Protein 2GGZ (pdb70)

CATH classification: 1.10.238.10

Secondary structure (DSSP, 8-state):
---SHHHH-TTSEEEHHHHHHHTT--S--HHHHHHHHHHHHHH-TT-SSEEEHHHHHHHHHHHS-SSHHHHHHHHHHHH-TT-SSSB-HHHHHHHHHHHTTSS---S-THHHHHHHHHHHH-TT-SSSB-HHHHHHHHHTTTTTHHHHHHHS-TTHHHHHHHHH-/--TTHHHH-TTSEEEHHHHHHHHT-TT--HHHHHHHHHHHHHH-TT-SSEEEHHHHHHHHHHHH-SSSHHHHHHHHHHH--S-SSS--HHHHHHHHHHHHTTS---S-THHHHHHHHHTTT-SS--S---HHHHHHHTTT-HHHHHHHHHHS--SHHHHHHHTT-

Organism: Homo sapiens (NCBI:txid9606)

Sequence (330 aa):
WYRTFMMEYPSGLQTLHEFKTLLGLQGLNQKANKHIDQVYNTFDTNKDGFVDFLEFIAAVNLIMQEKMEQKLKWYFKLYDADGNGSIDKNELLDMFMAVQALNGQQTLSPEEFINLVFHKIDINNDGELTLEEFINGMAKDQDLLEIVYKSFDFSNVLRVICNGKWYRT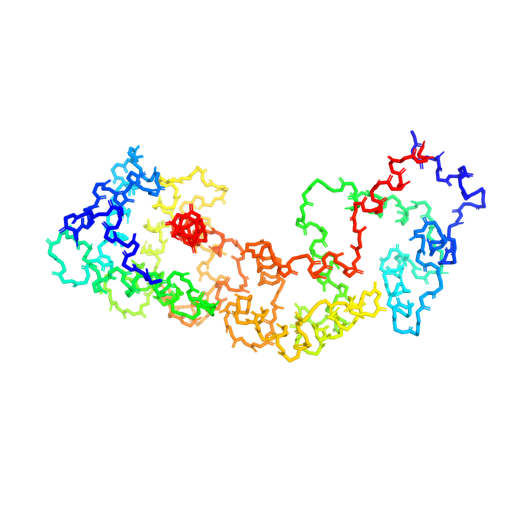FMMEYPSGLQTLHEFKTLLGLQGLNQKANKHIDQVYNTFDTNKDGFVDFLEFIAAVNLIMQEKMEQKLKWYFKLYDADGNGSIDKNELLDMFMAVQALNGQQTLSPEEFINLVFHKIDINNDGELTLEEFINGMAKDQDLLEIVYKSFDFSNVLRVICNGK

Radius of gyration: 23.62 Å; Cα contacts (8 Å, |Δi|>4): 362; chains: 2; bounding box: 53×63×57 Å

Structure (mmCIF, N/CA/C/O backbone):
data_2GGZ
#
_entry.id   2GGZ
#
_cell.length_a   88.190
_cell.length_b   88.190
_cell.length_c   71.020
_cell.angle_alpha   90.00
_cell.angle_beta   90.00
_cell.angle_gamma   90.00
#
_symmetry.space_group_name_H-M   'P 43'
#
loop_
_entity.id
_entity.type
_entity.pdbx_description
1 polymer 'Guanylyl cyclase-activating protein 3'
2 non-polymer 'CALCIUM ION'
#
loop_
_atom_site.group_PDB
_atom_site.id
_atom_site.type_symbol
_atom_site.label_atom_id
_atom_site.label_alt_id
_atom_site.label_comp_id
_atom_site.label_asym_id
_atom_site.label_entity_id
_atom_site.label_seq_id
_atom_site.pdbx_PDB_ins_code
_atom_site.Cartn_x
_atom_site.Cartn_y
_atom_site.Cartn_z
_atom_site.occupancy
_atom_site.B_iso_or_equiv
_atom_site.auth_seq_id
_atom_site.auth_comp_id
_atom_site.auth_asym_id
_atom_site.auth_atom_id
_atom_site.pdbx_PDB_model_num
ATOM 1 N N . TRP A 1 24 ? 79.965 7.585 -64.647 1.00 64.19 21 TRP A N 1
ATOM 2 C CA . TRP A 1 24 ? 81.313 7.242 -64.109 1.00 65.04 21 TRP A CA 1
ATOM 3 C C . TRP A 1 24 ? 81.053 6.564 -62.779 1.00 62.68 21 TRP A C 1
ATOM 4 O O . TRP A 1 24 ? 80.417 7.140 -61.906 1.00 63.07 21 TRP A O 1
ATOM 15 N N . TYR A 1 25 ? 81.542 5.346 -62.610 1.00 59.33 22 TYR A N 1
ATOM 16 C CA . TYR A 1 25 ? 81.262 4.642 -61.383 1.00 55.71 22 TYR A CA 1
ATOM 17 C C . TYR A 1 25 ? 81.971 5.125 -60.131 1.00 57.07 22 TYR A C 1
ATOM 18 O O . TYR A 1 25 ? 82.124 4.407 -59.157 1.00 58.31 22 TYR A O 1
ATOM 27 N N . ARG A 1 26 ? 82.369 6.386 -60.168 1.00 59.02 23 ARG A N 1
ATOM 28 C CA . ARG A 1 26 ? 82.995 7.076 -59.052 1.00 56.79 23 ARG A CA 1
ATOM 29 C C . ARG A 1 26 ? 81.867 7.986 -58.579 1.00 58.39 23 ARG A C 1
ATOM 30 O O . ARG A 1 26 ? 81.935 9.209 -58.598 1.00 57.97 23 ARG A O 1
ATOM 38 N N . THR A 1 27 ? 80.776 7.306 -58.269 1.00 59.62 24 THR A N 1
ATOM 39 C CA . THR A 1 27 ? 79.549 7.853 -57.738 1.00 59.08 24 THR A CA 1
ATOM 40 C C . THR A 1 27 ? 79.632 7.008 -56.476 1.00 59.92 24 THR A C 1
ATOM 41 O O . THR A 1 27 ? 78.765 7.044 -55.607 1.00 60.66 24 THR A O 1
ATOM 45 N N . PHE A 1 28 ? 80.691 6.196 -56.447 1.00 60.10 25 PHE A N 1
ATOM 46 C CA . PHE A 1 28 ? 81.027 5.311 -55.334 1.00 58.35 25 PHE A CA 1
ATOM 47 C C . PHE A 1 28 ? 81.673 6.243 -54.324 1.00 57.56 25 PHE A C 1
ATOM 48 O O . PHE A 1 28 ? 81.364 6.212 -53.139 1.00 56.87 25 PHE A O 1
ATOM 56 N N . MET A 1 29 ? 82.566 7.087 -54.824 1.00 57.28 26 MET A N 1
ATOM 57 C CA . MET A 1 29 ? 83.240 8.054 -53.994 1.00 56.61 26 MET A CA 1
ATOM 58 C C . MET A 1 29 ? 82.215 9.010 -53.383 1.00 57.85 26 MET A C 1
ATOM 59 O O . MET A 1 29 ? 82.417 9.536 -52.288 1.00 59.06 26 MET A O 1
ATOM 64 N N . MET A 1 30 ? 81.109 9.225 -54.088 1.00 58.63 27 MET A N 1
ATOM 65 C CA . MET A 1 30 ? 80.050 10.113 -53.615 1.00 59.34 27 MET A CA 1
ATOM 66 C C . MET A 1 30 ? 79.477 9.603 -52.305 1.00 56.47 27 MET A C 1
ATOM 67 O O . MET A 1 30 ? 79.365 10.338 -51.333 1.00 56.26 27 MET A O 1
ATOM 72 N N . GLU A 1 31 ? 79.092 8.333 -52.314 1.00 54.02 28 GLU A N 1
ATOM 73 C CA . GLU A 1 31 ? 78.533 7.655 -51.154 1.00 52.47 28 GLU A CA 1
ATOM 74 C C . GLU A 1 31 ? 79.574 7.321 -50.094 1.00 50.41 28 GLU A 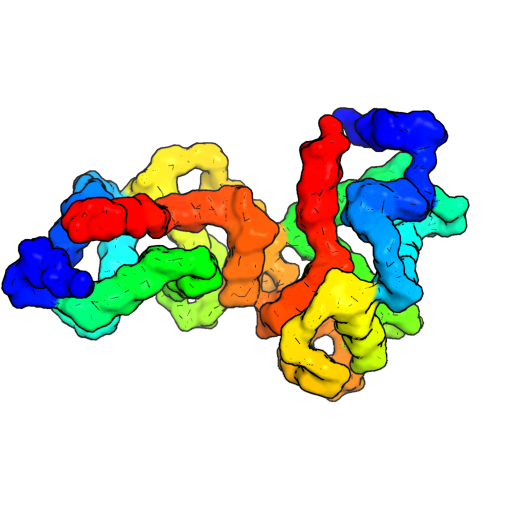C 1
ATOM 75 O O . GLU A 1 31 ? 79.286 7.349 -48.902 1.00 50.77 28 GLU A O 1
ATOM 81 N N . TYR A 1 32 ? 80.782 6.995 -50.539 1.00 46.79 29 TYR A N 1
ATOM 82 C CA . TYR A 1 32 ? 81.857 6.629 -49.643 1.00 43.56 29 TYR A CA 1
ATOM 83 C C . TYR A 1 32 ? 83.101 7.460 -49.862 1.00 43.44 29 TYR A C 1
ATOM 84 O O . TYR A 1 32 ? 84.090 6.963 -50.388 1.00 45.32 29 TYR A O 1
ATOM 93 N N . PRO A 1 33 ? 83.068 8.741 -49.460 1.00 41.99 30 PRO A N 1
ATOM 94 C CA . PRO A 1 33 ? 84.169 9.694 -49.589 1.00 39.62 30 PRO A CA 1
ATOM 95 C C . PRO A 1 33 ? 85.494 9.209 -49.049 1.00 39.65 30 PRO A C 1
ATOM 96 O O . PRO A 1 33 ? 86.529 9.671 -49.485 1.00 41.76 30 PRO A O 1
ATOM 100 N N . SER A 1 34 ? 85.476 8.286 -48.098 1.00 39.91 31 SER A N 1
ATOM 101 C CA . SER A 1 34 ? 86.724 7.768 -47.540 1.00 41.38 31 SER A CA 1
ATOM 102 C C . SER A 1 34 ? 87.382 6.811 -48.530 1.00 41.96 31 SER A C 1
ATOM 103 O O . SER A 1 34 ? 88.562 6.506 -48.437 1.00 42.38 31 SER A O 1
ATOM 106 N N . GLY A 1 35 ? 86.591 6.321 -49.470 1.00 43.91 32 GLY A N 1
ATOM 107 C CA . GLY A 1 35 ? 87.101 5.402 -50.465 1.00 44.48 32 GLY A CA 1
ATOM 108 C C . GLY A 1 35 ? 86.739 3.971 -50.130 1.00 45.49 32 GLY A C 1
ATOM 109 O O . GLY A 1 35 ? 87.072 3.056 -50.882 1.00 46.59 32 GLY A O 1
ATOM 110 N N . LEU A 1 36 ? 86.055 3.771 -49.005 1.00 45.47 33 LEU A N 1
ATOM 111 C CA . LEU A 1 36 ? 85.679 2.429 -48.587 1.00 44.89 33 LEU A CA 1
ATOM 112 C C . LEU A 1 36 ? 84.290 2.348 -48.018 1.00 44.53 33 LEU A C 1
ATOM 113 O O . LEU A 1 36 ? 83.852 3.252 -47.309 1.00 44.64 33 LEU A O 1
ATOM 118 N N . GLN A 1 37 ? 83.602 1.257 -48.340 1.00 44.24 34 GLN A N 1
ATOM 119 C CA . GLN A 1 37 ? 82.260 1.000 -47.832 1.00 44.27 34 GLN A CA 1
ATOM 120 C C . GLN A 1 37 ? 82.453 -0.100 -46.806 1.00 44.93 34 GLN A C 1
ATOM 121 O O . GLN A 1 37 ? 83.260 -1.019 -47.008 1.00 46.15 34 GLN A O 1
ATOM 127 N N . THR A 1 38 ? 81.728 -0.008 -45.701 1.00 44.34 35 THR A N 1
ATOM 128 C CA . THR A 1 38 ? 81.861 -1.002 -44.653 1.00 45.27 35 THR A CA 1
ATOM 129 C C . THR A 1 38 ? 80.618 -1.872 -44.544 1.00 45.91 35 THR A C 1
ATOM 130 O O . THR A 1 38 ? 79.533 -1.477 -44.976 1.00 45.78 35 THR A O 1
ATOM 134 N N . LEU A 1 39 ? 80.788 -3.058 -43.960 1.00 46.22 36 LEU A N 1
ATOM 135 C CA . LEU A 1 39 ? 79.684 -3.992 -43.771 1.00 46.25 36 LEU A CA 1
ATOM 136 C C . LEU A 1 39 ? 78.451 -3.325 -43.182 1.00 47.74 36 LEU A C 1
ATOM 137 O O . LEU A 1 39 ? 77.326 -3.690 -43.513 1.00 47.26 36 LEU A O 1
ATOM 142 N N . HIS A 1 40 ? 78.657 -2.353 -42.303 1.00 49.93 37 HIS A N 1
ATOM 143 C CA . HIS A 1 40 ? 77.526 -1.671 -41.697 1.00 51.93 37 HIS A CA 1
ATOM 144 C C . HIS A 1 40 ? 76.782 -0.833 -42.718 1.00 51.40 37 HIS A C 1
ATOM 145 O O . HIS A 1 40 ? 75.557 -0.891 -42.785 1.00 51.32 37 HIS A O 1
ATOM 152 N N . GLU A 1 41 ? 77.521 -0.053 -43.507 1.00 49.96 38 GLU A N 1
ATOM 153 C CA . GLU A 1 41 ? 76.910 0.794 -44.528 1.00 49.08 38 GLU A CA 1
ATOM 154 C C . GLU A 1 41 ? 76.210 -0.117 -45.528 1.00 48.05 38 GLU A C 1
ATOM 155 O O . GLU A 1 41 ? 75.116 0.168 -46.003 1.00 47.40 38 GLU A O 1
ATOM 161 N N . PHE A 1 42 ? 76.850 -1.234 -45.821 1.00 47.12 39 PHE A N 1
ATOM 162 C CA . PHE A 1 42 ? 76.296 -2.218 -46.725 1.00 47.05 39 PHE A CA 1
ATOM 163 C C . PHE A 1 42 ? 74.872 -2.528 -46.273 1.00 46.79 39 PHE A C 1
ATOM 164 O O . PHE A 1 42 ? 73.919 -2.272 -46.995 1.00 48.49 39 PHE A O 1
ATOM 172 N N . LYS A 1 43 ? 74.731 -3.054 -45.062 1.00 46.30 40 LYS A N 1
ATOM 173 C CA . LYS A 1 43 ? 73.424 -3.405 -44.515 1.00 45.31 40 LYS A CA 1
ATOM 174 C C . LYS A 1 43 ? 72.430 -2.269 -44.569 1.00 46.51 40 LYS A C 1
ATOM 175 O O . LYS A 1 43 ? 71.276 -2.450 -44.941 1.00 45.58 40 LYS A O 1
ATOM 181 N N . THR A 1 44 ? 72.878 -1.090 -44.173 1.00 48.21 41 THR A N 1
ATOM 182 C CA . THR A 1 44 ? 71.996 0.054 -44.175 1.00 49.38 41 THR A CA 1
ATOM 183 C C . THR A 1 44 ? 71.520 0.305 -45.585 1.00 51.10 41 THR A C 1
ATOM 184 O O . THR A 1 44 ? 70.313 0.315 -45.842 1.00 52.58 41 THR A O 1
ATOM 188 N N . LEU A 1 45 ? 72.477 0.492 -46.492 1.00 51.42 42 LEU A N 1
ATOM 189 C CA . LEU A 1 45 ? 72.186 0.751 -47.894 1.00 51.26 42 LEU A CA 1
ATOM 190 C C . LEU A 1 45 ? 71.186 -0.234 -48.457 1.00 52.06 42 LEU A C 1
ATOM 191 O O . LEU A 1 45 ? 70.338 0.124 -49.268 1.00 52.76 42 LEU A O 1
ATOM 196 N N . LEU A 1 46 ? 71.285 -1.481 -48.034 1.00 52.31 43 LEU A N 1
ATOM 197 C CA . LEU A 1 46 ? 70.381 -2.476 -48.558 1.00 54.54 43 LEU A CA 1
ATOM 198 C C . LEU A 1 46 ? 69.236 -2.794 -47.620 1.00 56.40 43 LEU A C 1
ATOM 199 O O . LEU A 1 46 ? 68.677 -3.882 -47.677 1.00 58.03 43 LEU A O 1
ATOM 204 N N . GLY A 1 47 ? 68.875 -1.851 -46.758 1.00 57.55 44 GLY A N 1
ATOM 205 C CA . GLY A 1 47 ? 67.790 -2.110 -45.828 1.00 59.34 44 GLY A CA 1
ATOM 206 C C . GLY A 1 47 ? 68.033 -3.296 -44.903 1.00 61.36 44 GLY A C 1
ATOM 207 O O . GLY A 1 47 ? 67.319 -3.440 -43.911 1.00 62.30 44 GLY A O 1
ATOM 208 N N . LEU A 1 48 ? 69.028 -4.131 -45.224 1.00 62.55 45 LEU A N 1
ATOM 209 C CA . LEU A 1 48 ? 69.400 -5.316 -44.436 1.00 64.32 45 LEU A CA 1
ATOM 210 C C . LEU A 1 48 ? 69.868 -4.981 -43.022 1.00 65.88 45 LEU A C 1
ATOM 211 O O . LEU A 1 48 ? 70.750 -5.651 -42.474 1.00 65.55 45 LEU A O 1
ATOM 216 N N . GLN A 1 49 ? 69.288 -3.949 -42.431 1.00 67.13 46 GLN A N 1
ATOM 217 C CA . GLN A 1 49 ? 69.662 -3.559 -41.089 1.00 67.94 46 GLN A CA 1
ATOM 218 C C . GLN A 1 49 ? 68.602 -4.053 -40.106 1.00 68.77 46 GLN A C 1
ATOM 219 O O . GLN A 1 49 ? 67.405 -3.908 -40.351 1.00 69.34 46 GLN A O 1
ATOM 225 N N . GLY A 1 50 ? 69.040 -4.649 -39.003 1.00 69.51 47 GLY A N 1
ATOM 226 C CA . GLY A 1 50 ? 68.098 -5.124 -38.001 1.00 70.34 47 GLY A CA 1
ATOM 227 C C . GLY A 1 50 ? 67.691 -6.588 -38.046 1.00 71.10 47 GLY A C 1
ATOM 228 O O . GLY A 1 50 ? 66.812 -7.002 -37.295 1.00 70.56 47 GLY A O 1
ATOM 229 N N . LEU A 1 51 ? 68.321 -7.383 -38.906 1.00 72.18 48 LEU A N 1
ATOM 230 C CA . LEU A 1 51 ? 67.965 -8.794 -39.001 1.00 72.58 48 LEU A CA 1
ATOM 231 C C . LEU A 1 51 ? 68.268 -9.519 -37.701 1.00 72.28 48 LEU A C 1
ATOM 232 O O . LEU A 1 51 ? 68.953 -8.984 -36.834 1.00 71.34 48 LEU A O 1
ATOM 237 N N . ASN A 1 52 ? 67.741 -10.733 -37.565 1.00 72.91 49 ASN A N 1
ATOM 238 C CA . ASN A 1 52 ? 67.952 -11.528 -36.359 1.00 73.04 49 ASN A CA 1
ATOM 239 C C . ASN A 1 52 ? 69.349 -12.123 -36.362 1.00 72.95 49 ASN A C 1
ATOM 240 O O . ASN A 1 52 ? 70.190 -11.730 -37.161 1.00 73.95 49 ASN A O 1
ATOM 245 N N . GLN A 1 53 ? 69.600 -13.083 -35.483 1.00 72.93 50 GLN A N 1
ATOM 246 C CA . GLN A 1 53 ? 70.926 -13.679 -35.424 1.00 73.16 50 GLN A CA 1
ATOM 247 C C . GLN A 1 53 ? 71.320 -14.293 -36.765 1.00 73.61 50 GLN A C 1
ATOM 248 O O . GLN A 1 53 ? 72.316 -13.888 -37.352 1.00 74.70 50 GLN A O 1
ATOM 250 N N . LYS A 1 54 ? 70.528 -15.247 -37.255 1.00 73.93 51 LYS A N 1
ATOM 251 C CA . LYS A 1 54 ? 70.808 -15.939 -38.520 1.00 73.33 51 LYS A CA 1
ATOM 252 C C . LYS A 1 54 ? 70.686 -15.059 -39.767 1.00 71.68 51 LYS A C 1
ATOM 253 O O . LYS A 1 54 ? 71.609 -15.002 -40.579 1.00 70.38 51 LYS A O 1
ATOM 259 N N . ALA A 1 55 ? 69.551 -14.385 -39.926 1.00 70.64 52 ALA A N 1
ATOM 260 C CA . ALA A 1 55 ? 69.349 -13.517 -41.083 1.00 70.25 52 ALA A CA 1
ATOM 261 C C . ALA A 1 55 ? 70.513 -12.540 -41.202 1.00 69.85 52 ALA A C 1
ATOM 262 O O . ALA A 1 55 ? 70.925 -12.185 -42.305 1.00 70.00 52 ALA A O 1
ATOM 264 N N . ASN A 1 56 ? 71.038 -12.107 -40.059 1.00 68.74 53 ASN A N 1
ATOM 265 C CA . ASN A 1 56 ? 72.155 -11.181 -40.043 1.00 67.29 53 ASN A CA 1
ATOM 266 C C . ASN A 1 56 ? 73.449 -11.917 -40.364 1.00 67.45 53 ASN A C 1
ATOM 267 O O . ASN A 1 56 ? 74.062 -11.661 -41.391 1.00 68.99 53 ASN A O 1
ATOM 272 N N . LYS A 1 57 ? 73.868 -12.826 -39.494 1.00 67.01 54 LYS A N 1
ATOM 273 C CA . LYS A 1 57 ? 75.083 -13.600 -39.736 1.00 67.39 54 LYS A CA 1
ATOM 274 C C . LYS A 1 57 ? 75.210 -13.932 -41.219 1.00 66.44 54 LYS A C 1
ATOM 275 O O . LYS A 1 57 ? 76.303 -13.904 -41.781 1.00 66.69 54 LYS A O 1
ATOM 281 N N . HIS A 1 58 ? 74.087 -14.247 -41.851 1.00 65.99 55 HIS A N 1
ATOM 282 C CA . HIS A 1 58 ? 74.070 -14.577 -43.278 1.00 65.28 55 HIS A CA 1
ATOM 283 C C . HIS A 1 58 ? 74.423 -13.355 -44.136 1.00 65.33 55 HIS A C 1
ATOM 284 O O . HIS A 1 58 ? 75.303 -13.424 -44.989 1.00 66.50 55 HIS A O 1
ATOM 291 N N . ILE A 1 59 ? 73.734 -12.240 -43.918 1.00 63.90 56 ILE A N 1
ATOM 292 C CA . ILE A 1 59 ? 74.021 -11.030 -44.668 1.00 62.22 56 ILE A CA 1
ATOM 293 C C . ILE A 1 59 ? 75.519 -10.768 -44.625 1.00 61.63 56 ILE A C 1
ATOM 294 O O . ILE A 1 59 ? 76.104 -10.303 -45.596 1.00 62.15 56 ILE A O 1
ATOM 299 N N . ASP A 1 60 ? 76.139 -11.094 -43.498 1.00 61.29 57 ASP A N 1
ATOM 300 C CA . ASP A 1 60 ? 77.575 -10.900 -43.312 1.00 61.38 57 ASP A CA 1
ATOM 301 C C . ASP A 1 60 ? 78.370 -11.836 -44.202 1.00 60.71 57 ASP A C 1
ATOM 302 O O . ASP A 1 60 ? 79.442 -11.481 -44.680 1.00 61.06 57 ASP A O 1
ATOM 307 N N . GLN A 1 61 ? 77.845 -13.038 -44.409 1.00 61.07 58 GLN A N 1
ATOM 308 C CA . GLN A 1 61 ? 78.488 -14.039 -45.268 1.00 61.59 58 GLN A CA 1
ATOM 309 C C . GLN A 1 61 ? 78.482 -13.509 -46.699 1.00 58.88 58 GLN A C 1
ATOM 310 O O . GLN A 1 61 ? 79.448 -13.660 -47.448 1.00 58.96 58 GLN A O 1
ATOM 316 N N . VAL A 1 62 ? 77.365 -12.893 -47.063 1.00 55.01 59 VAL A N 1
ATOM 317 C CA . VAL A 1 62 ? 77.197 -12.318 -48.375 1.00 52.38 59 VAL A CA 1
ATOM 318 C C . VAL A 1 62 ? 78.225 -11.225 -48.559 1.00 50.79 59 VAL A C 1
ATOM 319 O O . VAL A 1 62 ? 79.015 -11.252 -49.492 1.00 49.28 59 VAL A O 1
ATOM 323 N N . TYR A 1 63 ? 78.205 -10.260 -47.652 1.00 50.84 60 TYR A N 1
ATOM 324 C CA . TYR A 1 63 ? 79.129 -9.143 -47.715 1.00 50.35 60 TYR A CA 1
ATOM 325 C C . TYR A 1 63 ? 80.543 -9.628 -47.842 1.00 51.17 60 TYR A C 1
ATOM 326 O O . TYR A 1 63 ? 81.362 -9.002 -48.495 1.00 53.46 60 TYR A O 1
ATOM 335 N N . ASN A 1 64 ? 80.854 -10.743 -47.214 1.00 51.34 61 ASN A N 1
ATOM 336 C CA . ASN A 1 64 ? 82.210 -11.207 -47.310 1.00 52.43 61 ASN A CA 1
ATOM 337 C C . ASN A 1 64 ? 82.638 -11.610 -48.700 1.00 51.50 61 ASN A C 1
ATOM 338 O O . ASN A 1 64 ? 83.713 -11.237 -49.146 1.00 52.21 61 ASN A O 1
ATOM 343 N N . THR A 1 65 ? 81.802 -12.368 -49.393 1.00 49.93 62 THR A N 1
ATOM 344 C CA . THR A 1 65 ? 82.144 -12.796 -50.734 1.00 48.96 62 THR A CA 1
ATOM 345 C C . THR A 1 65 ? 82.546 -11.606 -51.618 1.00 49.82 62 THR A C 1
ATOM 346 O O . THR A 1 65 ? 83.334 -11.763 -52.553 1.00 52.63 62 THR A O 1
ATOM 350 N N . PHE A 1 66 ? 82.033 -10.415 -51.313 1.00 48.47 63 PHE A N 1
ATOM 351 C CA . PHE A 1 66 ? 82.348 -9.224 -52.103 1.00 46.70 63 PHE A CA 1
ATOM 352 C C . PHE A 1 66 ? 83.636 -8.531 -51.691 1.00 46.30 63 PHE A C 1
ATOM 353 O O . PHE A 1 66 ? 84.334 -7.961 -52.525 1.00 48.61 63 PHE A O 1
ATOM 361 N N . ASP A 1 67 ? 83.936 -8.543 -50.401 1.00 44.41 64 ASP A N 1
ATOM 362 C CA . ASP A 1 67 ? 85.162 -7.942 -49.920 1.00 41.63 64 ASP A CA 1
ATOM 363 C C . ASP A 1 67 ? 86.204 -9.012 -50.113 1.00 41.09 64 ASP A C 1
ATOM 364 O O . ASP A 1 67 ? 86.645 -9.635 -49.167 1.00 40.04 64 ASP A O 1
ATOM 369 N N . THR A 1 68 ? 86.584 -9.221 -51.362 1.00 42.26 65 THR A N 1
ATOM 370 C CA . THR A 1 68 ? 87.544 -10.249 -51.723 1.00 43.88 65 THR A CA 1
ATOM 371 C C . THR A 1 68 ? 88.871 -10.230 -51.000 1.00 44.45 65 THR A C 1
ATOM 372 O O . THR A 1 68 ? 89.350 -11.275 -50.606 1.00 46.75 65 THR A O 1
ATOM 376 N N . ASN A 1 69 ? 89.478 -9.064 -50.819 1.00 45.69 66 ASN A N 1
ATOM 377 C CA . ASN A 1 69 ? 90.774 -9.011 -50.143 1.00 45.71 66 ASN A CA 1
ATOM 378 C C . ASN A 1 69 ? 90.583 -9.097 -48.651 1.00 46.65 66 ASN A C 1
ATOM 379 O O . ASN A 1 69 ? 91.419 -8.642 -47.885 1.00 48.18 66 ASN A O 1
ATOM 384 N N . LYS A 1 70 ? 89.467 -9.698 -48.257 1.00 48.07 67 LYS A N 1
ATOM 385 C CA . LYS A 1 70 ? 89.086 -9.883 -46.858 1.00 48.53 67 LYS A CA 1
ATOM 386 C C . LYS A 1 70 ? 89.709 -8.907 -45.862 1.00 49.14 67 LYS A C 1
ATOM 387 O O . LYS A 1 70 ? 90.346 -9.339 -44.915 1.00 50.22 67 LYS A O 1
ATOM 393 N N . ASP A 1 71 ? 89.523 -7.600 -46.078 1.00 49.38 68 ASP A N 1
ATOM 394 C CA . ASP A 1 71 ? 90.056 -6.582 -45.177 1.00 47.38 68 ASP A CA 1
ATOM 395 C C . ASP A 1 71 ? 88.943 -5.942 -44.389 1.00 47.13 68 ASP A C 1
ATOM 396 O O . ASP A 1 71 ? 89.198 -5.094 -43.555 1.00 49.45 68 ASP A O 1
ATOM 401 N N . GLY A 1 72 ? 87.700 -6.327 -44.667 1.00 47.05 69 GLY A N 1
ATOM 402 C CA . GLY A 1 72 ? 86.574 -5.762 -43.939 1.00 45.72 69 GLY A CA 1
ATOM 403 C C . GLY A 1 72 ? 85.823 -4.647 -44.638 1.00 44.72 69 GLY A C 1
ATOM 404 O O . GLY A 1 72 ? 84.712 -4.284 -44.251 1.00 45.92 69 GLY A O 1
ATOM 405 N N . PHE A 1 73 ? 86.436 -4.085 -45.667 1.00 42.94 70 PHE A N 1
ATOM 406 C CA . PHE A 1 73 ? 85.800 -3.026 -46.414 1.00 40.16 70 PHE A CA 1
ATOM 407 C C . PHE A 1 73 ? 85.595 -3.485 -47.822 1.00 38.25 70 PHE A C 1
ATOM 408 O O . PHE A 1 73 ? 86.142 -4.494 -48.256 1.00 34.37 70 PHE A O 1
ATOM 416 N N . VAL A 1 74 ? 84.787 -2.728 -48.535 1.00 38.14 71 VAL A N 1
ATOM 417 C CA . VAL A 1 74 ? 84.593 -3.004 -49.930 1.00 40.12 71 VAL A CA 1
ATOM 418 C C . VAL A 1 74 ? 85.187 -1.747 -50.584 1.00 42.07 71 VAL A C 1
ATOM 419 O O . VAL A 1 74 ? 84.627 -0.662 -50.481 1.00 44.00 71 VAL A O 1
ATOM 423 N N . ASP A 1 75 ? 86.369 -1.885 -51.179 1.00 43.93 72 ASP A N 1
ATOM 424 C CA . ASP A 1 75 ? 87.028 -0.764 -51.852 1.00 46.26 72 ASP A CA 1
ATOM 425 C C . ASP A 1 75 ? 86.614 -0.781 -53.310 1.00 48.48 72 ASP A C 1
ATOM 426 O O . ASP A 1 75 ? 86.191 -1.825 -53.832 1.00 51.31 72 ASP A O 1
ATOM 431 N N . PHE A 1 76 ? 86.748 0.364 -53.971 1.00 48.20 73 PHE A N 1
ATOM 432 C CA . PHE A 1 76 ? 86.327 0.496 -55.355 1.00 47.38 73 PHE A CA 1
ATOM 433 C C . PHE A 1 76 ? 86.509 -0.738 -56.248 1.00 47.71 73 PHE A C 1
ATOM 434 O O . PHE A 1 76 ? 85.585 -1.117 -56.975 1.00 47.62 73 PHE A O 1
ATOM 442 N N . LEU A 1 77 ? 87.682 -1.365 -56.193 1.00 46.69 74 LEU A N 1
ATOM 443 C CA . LEU A 1 77 ? 87.945 -2.564 -56.988 1.00 45.26 74 LEU A CA 1
ATOM 444 C C . LEU A 1 77 ? 86.985 -3.703 -56.661 1.00 44.95 74 LEU A C 1
ATOM 445 O O . LEU A 1 77 ? 86.501 -4.395 -57.550 1.00 46.25 74 LEU A O 1
ATOM 450 N N . GLU A 1 78 ? 86.721 -3.921 -55.383 1.00 43.27 75 GLU A N 1
ATOM 451 C CA . GLU A 1 78 ? 85.823 -4.999 -55.010 1.00 43.68 75 GLU A CA 1
ATOM 452 C C . GLU A 1 78 ? 84.420 -4.558 -55.351 1.00 43.75 75 GLU A C 1
ATOM 453 O O . GLU A 1 78 ? 83.541 -5.370 -55.677 1.00 43.14 75 GLU A O 1
ATOM 459 N N . PHE A 1 79 ? 84.231 -3.249 -55.264 1.00 43.02 76 PHE A N 1
ATOM 460 C CA . PHE A 1 79 ? 82.951 -2.644 -55.542 1.00 42.47 76 PHE A CA 1
ATOM 461 C C . PHE A 1 79 ? 82.531 -2.858 -56.976 1.00 42.94 76 PHE A C 1
ATOM 462 O O . PHE A 1 79 ? 81.407 -3.270 -57.234 1.00 42.99 76 PHE A O 1
ATOM 470 N N . ILE A 1 80 ? 83.435 -2.570 -57.908 1.00 42.42 77 ILE A N 1
ATOM 471 C CA . ILE A 1 80 ? 83.131 -2.728 -59.322 1.00 40.78 77 ILE A CA 1
ATOM 472 C C . ILE A 1 80 ? 82.839 -4.177 -59.624 1.00 41.16 77 ILE A C 1
ATOM 473 O O . ILE A 1 80 ? 81.896 -4.470 -60.346 1.00 41.98 77 ILE A O 1
ATOM 478 N N . ALA A 1 81 ? 83.639 -5.082 -59.068 1.00 40.86 78 ALA A N 1
ATOM 479 C CA . ALA A 1 81 ? 83.427 -6.503 -59.310 1.00 41.83 78 ALA A CA 1
ATOM 480 C C . ALA A 1 81 ? 82.022 -6.883 -58.881 1.00 42.48 78 ALA A C 1
ATOM 481 O O . ALA A 1 81 ? 81.382 -7.739 -59.479 1.00 43.73 78 ALA A O 1
ATOM 483 N N . ALA A 1 82 ? 81.540 -6.230 -57.840 1.00 42.45 79 ALA A N 1
ATOM 484 C CA . ALA A 1 82 ? 80.211 -6.498 -57.341 1.00 41.91 79 ALA A CA 1
ATOM 485 C C . ALA A 1 82 ? 79.148 -5.970 -58.295 1.00 43.40 79 ALA A C 1
ATOM 486 O O . ALA A 1 82 ? 78.236 -6.695 -58.661 1.00 46.95 79 ALA A O 1
ATOM 488 N N . VAL A 1 83 ? 79.254 -4.717 -58.718 1.00 43.08 80 VAL A N 1
ATOM 489 C CA . VAL A 1 83 ? 78.235 -4.175 -59.608 1.00 43.03 80 VAL A CA 1
ATOM 490 C C . VAL A 1 83 ? 78.263 -4.853 -60.962 1.00 42.89 80 VAL A C 1
ATOM 491 O O . VAL A 1 83 ? 77.254 -4.895 -61.647 1.00 42.58 80 VAL A O 1
ATOM 495 N N . ASN A 1 84 ? 79.420 -5.372 -61.358 1.00 43.71 81 ASN A N 1
ATOM 496 C CA . ASN A 1 84 ? 79.526 -6.069 -62.640 1.00 44.95 81 ASN A CA 1
ATOM 497 C C . ASN A 1 84 ? 78.610 -7.273 -62.552 1.00 46.23 81 ASN A C 1
ATOM 498 O O . ASN A 1 84 ? 77.833 -7.556 -63.456 1.00 47.10 81 ASN A O 1
ATOM 503 N N . LEU A 1 85 ? 78.724 -7.977 -61.434 1.00 47.47 82 LEU A N 1
ATOM 504 C CA . LEU A 1 85 ? 77.953 -9.170 -61.166 1.00 47.92 82 LEU A CA 1
ATOM 505 C C . LEU A 1 85 ? 76.488 -8.836 -60.974 1.00 49.92 82 LEU A C 1
ATOM 506 O O . LEU A 1 85 ? 75.613 -9.564 -61.432 1.00 52.82 82 LEU A O 1
ATOM 511 N N . ILE A 1 86 ? 76.208 -7.729 -60.305 1.00 50.55 83 ILE A N 1
ATOM 512 C CA . ILE A 1 86 ? 74.827 -7.344 -60.087 1.00 51.53 83 ILE A CA 1
ATOM 513 C C . ILE A 1 86 ? 74.145 -7.026 -61.408 1.00 52.74 83 ILE A C 1
ATOM 514 O O . ILE A 1 86 ? 73.193 -7.685 -61.773 1.00 53.98 83 ILE A O 1
ATOM 519 N N . MET A 1 87 ? 74.655 -6.036 -62.132 1.00 56.15 84 MET A N 1
ATOM 520 C CA . MET A 1 87 ? 74.105 -5.621 -63.429 1.00 58.33 84 MET A CA 1
ATOM 521 C C . MET A 1 87 ? 74.084 -6.747 -64.456 1.00 60.68 84 MET A C 1
ATOM 522 O O . MET A 1 87 ? 73.557 -6.588 -65.557 1.00 61.71 84 MET A O 1
ATOM 527 N N . GLN A 1 88 ? 74.674 -7.878 -64.101 1.00 63.74 85 GLN A N 1
ATOM 528 C CA . GLN A 1 88 ? 74.716 -9.023 -64.995 1.00 66.59 85 GLN A CA 1
ATOM 529 C C . GLN A 1 88 ? 73.337 -9.189 -65.606 1.00 68.53 85 GLN A C 1
ATOM 530 O O . GLN A 1 88 ? 72.326 -9.131 -64.903 1.00 68.35 85 GLN A O 1
ATOM 536 N N . GLU A 1 89 ? 73.294 -9.358 -66.920 1.00 71.24 86 GLU A N 1
ATOM 537 C CA . GLU A 1 89 ? 72.025 -9.547 -67.594 1.00 73.89 86 GLU A CA 1
ATOM 538 C C . GLU A 1 89 ? 71.776 -11.038 -67.527 1.00 75.23 86 GLU A C 1
ATOM 539 O O . GLU A 1 89 ? 70.662 -11.486 -67.302 1.00 75.42 86 GLU A O 1
ATOM 545 N N . LYS A 1 90 ? 72.850 -11.797 -67.696 1.00 77.87 87 LYS A N 1
ATOM 546 C CA . LYS A 1 90 ? 72.819 -13.255 -67.654 1.00 80.19 87 LYS A CA 1
ATOM 547 C C . LYS A 1 90 ? 72.763 -13.756 -66.216 1.00 81.61 87 LYS A C 1
ATOM 548 O O . LYS A 1 90 ? 73.426 -13.202 -65.333 1.00 82.88 87 LYS A O 1
ATOM 554 N N . MET A 1 91 ? 71.996 -14.813 -65.974 1.00 82.55 88 MET A N 1
ATOM 555 C CA . MET A 1 91 ? 71.905 -15.341 -64.621 1.00 83.43 88 MET A CA 1
ATOM 556 C C . MET A 1 91 ? 72.995 -16.336 -64.293 1.00 82.24 88 MET A C 1
ATOM 557 O O . MET A 1 91 ? 73.240 -16.621 -63.129 1.00 82.44 88 MET A O 1
ATOM 562 N N . GLU A 1 92 ? 73.662 -16.856 -65.312 1.00 81.66 89 GLU A N 1
ATOM 563 C CA . GLU A 1 92 ? 74.721 -17.821 -65.073 1.00 81.91 89 GLU A CA 1
ATOM 564 C C . GLU A 1 92 ? 75.699 -17.349 -63.998 1.00 79.33 89 GLU A C 1
ATOM 565 O O . GLU A 1 92 ? 75.983 -18.074 -63.050 1.00 78.07 89 GLU A O 1
ATOM 571 N N . GLN A 1 93 ? 76.217 -16.138 -64.140 1.00 77.22 90 GLN A N 1
ATOM 572 C CA . GLN A 1 93 ? 77.175 -15.647 -63.164 1.00 76.26 90 GLN A CA 1
ATOM 573 C C . GLN A 1 93 ? 76.596 -15.550 -61.770 1.00 74.09 90 GLN A C 1
ATOM 574 O O . GLN A 1 93 ? 77.209 -15.994 -60.801 1.00 73.07 90 GLN A O 1
ATOM 580 N N . LYS A 1 94 ? 75.411 -14.975 -61.660 1.00 72.17 91 LYS A N 1
ATOM 581 C CA . LYS A 1 94 ? 74.792 -14.848 -60.357 1.00 69.91 91 LYS A CA 1
ATOM 582 C C . LYS A 1 94 ? 74.595 -16.228 -59.711 1.00 67.97 91 LYS A C 1
ATOM 583 O O . LYS A 1 94 ? 74.725 -16.374 -58.499 1.00 67.51 91 LYS A O 1
ATOM 589 N N . LEU A 1 95 ? 74.309 -17.246 -60.518 1.00 65.67 92 LEU A N 1
ATOM 590 C CA . LEU A 1 95 ? 74.111 -18.591 -59.990 1.00 63.76 92 LEU A CA 1
ATOM 591 C C . LEU A 1 95 ? 75.408 -19.196 -59.457 1.00 64.02 92 LEU A C 1
ATOM 592 O O . LEU A 1 95 ? 75.406 -19.875 -58.427 1.00 64.60 92 LEU A O 1
ATOM 597 N N . LYS A 1 96 ? 76.513 -18.957 -60.158 1.00 63.27 93 LYS A N 1
ATOM 598 C CA . LYS A 1 96 ? 77.807 -19.482 -59.727 1.00 61.87 93 LYS A CA 1
ATOM 599 C C . LYS A 1 96 ? 78.077 -18.824 -58.385 1.00 60.23 93 LYS A C 1
ATOM 600 O O . LYS A 1 96 ? 78.684 -19.408 -57.492 1.00 60.14 93 LYS A O 1
ATOM 606 N N . TRP A 1 97 ? 77.611 -17.591 -58.255 1.00 58.78 94 TRP A N 1
ATOM 607 C CA . TRP A 1 97 ? 77.809 -16.846 -57.028 1.00 58.33 94 TRP A CA 1
ATOM 608 C C . TRP A 1 97 ? 77.044 -17.466 -55.879 1.00 56.45 94 TRP A C 1
ATOM 609 O O . TRP A 1 97 ? 77.605 -17.700 -54.814 1.00 56.57 94 TRP A O 1
ATOM 620 N N . TYR A 1 98 ? 75.753 -17.703 -56.090 1.00 54.54 95 TYR A N 1
ATOM 621 C CA . TYR A 1 98 ? 74.935 -18.307 -55.056 1.00 52.36 95 TYR A CA 1
ATOM 622 C C . TYR A 1 98 ? 75.535 -19.656 -54.749 1.00 53.48 95 TYR A C 1
ATOM 623 O O . TYR A 1 98 ? 75.587 -20.072 -53.602 1.00 54.01 95 TYR A O 1
ATOM 632 N N . PHE A 1 99 ? 76.013 -20.339 -55.776 1.00 54.74 96 PHE A N 1
ATOM 633 C CA . PHE A 1 99 ? 76.578 -21.645 -55.551 1.00 57.52 96 PHE A CA 1
ATOM 634 C C . PHE A 1 99 ? 77.783 -21.619 -54.624 1.00 58.60 96 PHE A C 1
ATOM 635 O O . PHE A 1 99 ? 77.799 -22.333 -53.630 1.00 58.96 96 PHE A O 1
ATOM 643 N N . LYS A 1 100 ? 78.793 -20.812 -54.943 1.00 60.52 97 LYS A N 1
ATOM 644 C CA . LYS A 1 100 ? 79.996 -20.742 -54.106 1.00 62.44 97 LYS A CA 1
ATOM 645 C C . LYS A 1 100 ? 79.576 -20.318 -52.714 1.00 61.58 97 LYS A C 1
ATOM 646 O O . LYS A 1 100 ? 80.118 -20.784 -51.713 1.00 62.45 97 LYS A O 1
ATOM 652 N N . LEU A 1 101 ? 78.602 -19.419 -52.670 1.00 60.16 98 LEU A N 1
ATOM 653 C CA . LEU A 1 101 ? 78.082 -18.897 -51.427 1.00 59.70 98 LEU A CA 1
ATOM 654 C C . LEU A 1 101 ? 77.485 -19.985 -50.551 1.00 61.23 98 LEU A C 1
ATOM 655 O O . LEU A 1 101 ? 77.626 -19.945 -49.336 1.00 61.78 98 LEU A O 1
ATOM 660 N N . TYR A 1 102 ? 76.820 -20.960 -51.160 1.00 63.07 99 TYR A N 1
ATOM 661 C CA . TYR A 1 102 ? 76.200 -22.040 -50.392 1.00 65.47 99 TYR A CA 1
ATOM 662 C C . TYR A 1 102 ? 77.124 -23.231 -50.211 1.00 66.41 99 TYR A C 1
ATOM 663 O O . TYR A 1 102 ? 76.971 -23.993 -49.253 1.00 66.93 99 TYR A O 1
ATOM 672 N N . ASP A 1 103 ? 78.056 -23.406 -51.149 1.00 66.43 100 ASP A N 1
ATOM 673 C CA . ASP A 1 103 ? 79.028 -24.486 -51.070 1.00 66.84 100 ASP A CA 1
ATOM 674 C C . ASP A 1 103 ? 80.004 -24.050 -49.991 1.00 68.78 100 ASP A C 1
ATOM 675 O O . ASP A 1 103 ? 81.192 -23.837 -50.254 1.00 68.64 100 ASP A O 1
ATOM 680 N N . ALA A 1 104 ? 79.475 -23.899 -48.780 1.00 70.66 101 ALA A N 1
ATOM 681 C CA . ALA A 1 104 ? 80.241 -23.478 -47.617 1.00 71.09 101 ALA A CA 1
ATOM 682 C C . ALA A 1 104 ? 81.601 -24.169 -47.500 1.00 71.44 101 ALA A C 1
ATOM 683 O O . ALA A 1 104 ? 82.632 -23.506 -47.474 1.00 72.35 101 ALA A O 1
ATOM 685 N N . ASP A 1 105 ? 81.624 -25.492 -47.434 1.00 71.62 102 ASP A N 1
ATOM 686 C CA . ASP A 1 105 ? 82.906 -26.163 -47.322 1.00 73.03 102 ASP A CA 1
ATOM 687 C C . ASP A 1 105 ? 83.658 -26.215 -48.660 1.00 73.01 102 ASP A C 1
ATOM 688 O O . ASP A 1 105 ? 84.552 -27.042 -48.852 1.00 73.10 102 ASP A O 1
ATOM 693 N N . GLY A 1 106 ? 83.292 -25.310 -49.569 1.00 72.20 103 GLY A N 1
ATOM 694 C CA . GLY A 1 106 ? 83.923 -25.220 -50.880 1.00 70.81 103 GLY A CA 1
ATOM 695 C C . GLY A 1 106 ? 84.509 -26.484 -51.489 1.00 69.83 103 GLY A C 1
ATOM 696 O O . GLY A 1 106 ? 85.546 -26.427 -52.151 1.00 68.97 103 GLY A O 1
ATOM 697 N N . ASN A 1 107 ? 83.847 -27.621 -51.282 1.00 69.74 104 ASN A N 1
ATOM 698 C CA . ASN A 1 107 ? 84.318 -28.894 -51.824 1.00 69.43 104 ASN A CA 1
ATOM 699 C C . ASN A 1 107 ? 83.796 -29.098 -53.245 1.00 69.60 104 ASN A C 1
ATOM 700 O O . ASN A 1 107 ? 83.779 -30.220 -53.755 1.00 70.40 104 ASN A O 1
ATOM 705 N N . GLY A 1 108 ? 83.375 -28.001 -53.874 1.00 69.07 105 GLY A N 1
ATOM 706 C CA . GLY A 1 108 ? 82.859 -28.058 -55.231 1.00 67.89 105 GLY A CA 1
ATOM 707 C C . GLY A 1 108 ? 81.432 -28.572 -55.310 1.00 68.01 105 GLY A C 1
ATOM 708 O O . GLY A 1 108 ? 80.782 -28.495 -56.357 1.00 68.20 105 GLY A O 1
ATOM 709 N N . SER A 1 109 ? 80.934 -29.093 -54.197 1.00 66.88 106 SER A N 1
ATOM 710 C CA . SER A 1 109 ? 79.587 -29.626 -54.155 1.00 66.02 106 SER A CA 1
ATOM 711 C C . SER A 1 109 ? 78.729 -29.009 -53.058 1.00 66.04 106 SER A C 1
ATOM 712 O O . SER A 1 109 ? 79.247 -28.487 -52.070 1.00 65.57 106 SER A O 1
ATOM 715 N N . ILE A 1 110 ? 77.414 -29.051 -53.256 1.00 65.33 107 ILE A N 1
ATOM 716 C CA . ILE A 1 110 ? 76.488 -28.565 -52.254 1.00 65.18 107 ILE A CA 1
ATOM 717 C C . ILE A 1 110 ? 75.803 -29.819 -51.732 1.00 66.85 107 ILE A C 1
ATOM 718 O O . ILE A 1 110 ? 75.083 -30.481 -52.478 1.00 67.34 107 ILE A O 1
ATOM 723 N N . ASP A 1 111 ? 76.050 -30.158 -50.467 1.00 68.14 108 ASP A N 1
ATOM 724 C CA . ASP A 1 111 ? 75.434 -31.329 -49.844 1.00 68.77 108 ASP A CA 1
ATOM 725 C C . ASP A 1 111 ? 74.075 -30.911 -49.273 1.00 68.74 108 ASP A C 1
ATOM 726 O O . ASP A 1 111 ? 73.694 -29.745 -49.386 1.00 68.26 108 ASP A O 1
ATOM 731 N N . LYS A 1 112 ? 73.348 -31.847 -48.663 1.00 68.77 109 LYS A N 1
ATOM 732 C CA . LYS A 1 112 ? 72.024 -31.547 -48.122 1.00 67.58 109 LYS A CA 1
ATOM 733 C C . LYS A 1 112 ? 72.062 -30.533 -46.986 1.00 67.92 109 LYS A C 1
ATOM 734 O O . LYS A 1 112 ? 71.122 -29.758 -46.808 1.00 67.20 109 LYS A O 1
ATOM 736 N N . ASN A 1 113 ? 73.154 -30.530 -46.226 1.00 68.89 110 ASN A N 1
ATOM 737 C CA . ASN A 1 113 ? 73.304 -29.597 -45.107 1.00 70.06 110 ASN A CA 1
ATOM 738 C C . ASN A 1 113 ? 73.436 -28.159 -45.597 1.00 68.99 110 ASN A C 1
ATOM 739 O O . ASN A 1 113 ? 72.657 -27.284 -45.220 1.00 69.30 110 ASN A O 1
ATOM 744 N N . GLU A 1 114 ? 74.439 -27.924 -46.434 1.00 66.82 111 GLU A N 1
ATOM 745 C CA . GLU A 1 114 ? 74.688 -26.608 -46.980 1.00 65.45 111 GLU A CA 1
ATOM 746 C C . GLU A 1 114 ? 73.421 -26.029 -47.556 1.00 66.73 111 GLU A C 1
ATOM 747 O O . GLU A 1 114 ? 73.106 -24.868 -47.327 1.00 68.41 111 GLU A O 1
ATOM 753 N N . LEU A 1 115 ? 72.683 -26.850 -48.293 1.00 68.10 112 LEU A N 1
ATOM 754 C CA . LEU A 1 115 ? 71.432 -26.418 -48.906 1.00 67.76 112 LEU A CA 1
ATOM 755 C C . LEU A 1 115 ? 70.426 -26.171 -47.803 1.00 67.01 112 LEU A C 1
ATOM 756 O O . LEU A 1 115 ? 69.593 -25.271 -47.889 1.00 65.63 112 LEU A O 1
ATOM 761 N N . LEU A 1 116 ? 70.500 -26.987 -46.763 1.00 67.44 113 LEU A N 1
ATOM 762 C CA . LEU A 1 116 ? 69.592 -26.829 -45.647 1.00 68.76 113 LEU A CA 1
ATOM 763 C C . LEU A 1 116 ? 69.724 -25.403 -45.123 1.00 69.47 113 LEU A C 1
ATOM 764 O O . LEU A 1 116 ? 68.751 -24.642 -45.107 1.00 68.25 113 LEU A O 1
ATOM 769 N N . ASP A 1 117 ? 70.936 -25.047 -44.706 1.00 70.85 114 ASP A N 1
ATOM 770 C CA . ASP A 1 117 ? 71.209 -23.713 -44.198 1.00 72.66 114 ASP A CA 1
ATOM 771 C C . ASP A 1 117 ? 70.722 -22.693 -45.193 1.00 72.93 114 ASP A C 1
ATOM 772 O O . ASP A 1 117 ? 70.011 -21.759 -44.846 1.00 72.67 114 ASP A O 1
ATOM 777 N N . MET A 1 118 ? 71.118 -22.882 -46.442 1.00 74.03 115 MET A N 1
ATOM 778 C CA . MET A 1 118 ? 70.711 -21.987 -47.507 1.00 75.24 115 MET A CA 1
ATOM 779 C C . MET A 1 118 ? 69.229 -21.699 -47.342 1.00 76.19 115 MET A C 1
ATOM 780 O O . MET A 1 118 ? 68.799 -20.553 -47.437 1.00 75.96 115 MET A O 1
ATOM 785 N N . PHE A 1 119 ? 68.449 -22.746 -47.080 1.00 77.21 116 PHE A N 1
ATOM 786 C CA . PHE A 1 119 ? 67.013 -22.579 -46.910 1.00 77.85 116 PHE A CA 1
ATOM 787 C C . PHE A 1 119 ? 66.720 -21.826 -45.614 1.00 77.95 116 PHE A C 1
ATOM 788 O O . PHE A 1 119 ? 65.863 -20.938 -45.574 1.00 76.92 116 PHE A O 1
ATOM 796 N N . MET A 1 120 ? 67.444 -22.183 -44.559 1.00 78.31 117 MET A N 1
ATOM 797 C CA . MET A 1 120 ? 67.283 -21.539 -43.265 1.00 78.95 117 MET A CA 1
ATOM 798 C C . MET A 1 120 ? 67.375 -20.031 -43.398 1.00 79.24 117 MET A C 1
ATOM 799 O O . MET A 1 120 ? 66.436 -19.311 -43.063 1.00 79.27 117 MET A O 1
ATOM 804 N N . ALA A 1 121 ? 68.517 -19.567 -43.895 1.00 79.57 118 ALA A N 1
ATOM 805 C CA . ALA A 1 121 ? 68.775 -18.147 -44.080 1.00 79.11 118 ALA A CA 1
ATOM 806 C C . ALA A 1 121 ? 67.665 -17.460 -44.868 1.00 79.46 118 ALA A C 1
ATOM 807 O O . ALA A 1 121 ? 67.257 -16.343 -44.524 1.00 79.17 118 ALA A O 1
ATOM 809 N N . VAL A 1 122 ? 67.189 -18.116 -45.927 1.00 79.68 119 VAL A N 1
ATOM 810 C CA . VAL A 1 122 ? 66.116 -17.556 -46.745 1.00 80.31 119 VAL A CA 1
ATOM 811 C C . VAL A 1 122 ? 64.943 -17.376 -45.809 1.00 82.18 119 VAL A C 1
ATOM 812 O O . VAL A 1 122 ? 64.300 -16.326 -45.787 1.00 81.74 119 VAL A O 1
ATOM 816 N N . GLN A 1 123 ? 64.695 -18.423 -45.024 1.00 84.68 120 GLN A N 1
ATOM 817 C CA . GLN A 1 123 ? 63.614 -18.450 -44.049 1.00 86.33 120 GLN A CA 1
ATOM 818 C C . GLN A 1 123 ? 63.975 -17.651 -42.802 1.00 87.58 120 GLN A C 1
ATOM 819 O O . GLN A 1 123 ? 63.157 -17.516 -41.902 1.00 89.26 120 GLN A O 1
ATOM 821 N N . ALA A 1 124 ? 65.197 -17.125 -42.747 1.00 89.17 121 ALA A N 1
ATOM 822 C CA . ALA A 1 124 ? 65.639 -16.331 -41.597 1.00 89.91 121 ALA A CA 1
ATOM 823 C C . ALA A 1 124 ? 65.405 -14.840 -41.846 1.00 90.36 121 ALA A C 1
ATOM 824 O O . ALA A 1 124 ? 65.341 -14.052 -40.911 1.00 89.56 121 ALA A O 1
ATOM 826 N N . LEU A 1 125 ? 65.291 -14.459 -43.112 1.00 91.70 122 LEU A N 1
ATOM 827 C CA . LEU A 1 125 ? 65.029 -13.076 -43.461 1.00 94.10 122 LEU A CA 1
ATOM 828 C C . LEU A 1 125 ? 63.734 -13.042 -44.272 1.00 96.49 122 LEU A C 1
ATOM 829 O O . LEU A 1 125 ? 63.512 -12.158 -45.095 1.00 96.88 122 LEU A O 1
ATOM 834 N N . ASN A 1 126 ? 62.889 -14.038 -44.003 1.00 99.47 123 ASN A N 1
ATOM 835 C CA . ASN A 1 126 ? 61.568 -14.232 -44.619 1.00 101.49 123 ASN A CA 1
ATOM 836 C C . ASN A 1 126 ? 60.839 -15.335 -43.841 1.00 103.80 123 ASN A C 1
ATOM 837 O O . ASN A 1 126 ? 61.415 -16.397 -43.594 1.00 104.60 123 ASN A O 1
ATOM 842 N N . GLY A 1 127 ? 59.586 -15.095 -43.458 1.00 105.76 124 GLY A N 1
ATOM 843 C CA . GLY A 1 127 ? 58.829 -16.107 -42.727 1.00 107.92 124 GLY A CA 1
ATOM 844 C C . GLY A 1 127 ? 58.416 -17.247 -43.647 1.00 109.20 124 GLY A C 1
ATOM 845 O O . GLY A 1 127 ? 57.439 -17.957 -43.398 1.00 108.75 124 GLY A O 1
ATOM 846 N N . GLN A 1 128 ? 59.195 -17.402 -44.714 1.00 111.09 125 GLN A N 1
ATOM 847 C CA . GLN A 1 128 ? 59.013 -18.403 -45.764 1.00 112.49 125 GLN A CA 1
ATOM 848 C C . GLN A 1 128 ? 57.786 -19.299 -45.696 1.00 112.33 125 GLN A C 1
ATOM 849 O O . GLN A 1 128 ? 57.564 -20.030 -44.726 1.00 111.52 125 GLN A O 1
ATOM 855 N N . GLN A 1 129 ? 57.005 -19.228 -46.770 1.00 112.78 126 GLN A N 1
ATOM 856 C CA . GLN A 1 129 ? 55.786 -20.007 -46.936 1.00 113.10 126 GLN A CA 1
ATOM 857 C C . GLN A 1 129 ? 56.077 -21.510 -46.915 1.00 112.97 126 GLN A C 1
ATOM 858 O O . GLN A 1 129 ? 57.156 -21.956 -47.321 1.00 113.47 126 GLN A O 1
ATOM 864 N N . THR A 1 130 ? 55.104 -22.272 -46.419 1.00 112.15 127 THR A N 1
ATOM 865 C CA . THR A 1 130 ? 55.212 -23.719 -46.320 1.00 110.61 127 THR A CA 1
ATOM 866 C C . THR A 1 130 ? 56.236 -24.248 -47.303 1.00 109.37 127 THR A C 1
ATOM 867 O O . THR A 1 130 ? 56.143 -24.022 -48.507 1.00 108.87 127 THR A O 1
ATOM 869 N N . LEU A 1 131 ? 57.230 -24.936 -46.772 1.00 108.20 128 LEU A N 1
ATOM 870 C CA . LEU A 1 131 ? 58.274 -25.504 -47.590 1.00 107.36 128 LEU A CA 1
ATOM 871 C C . LEU A 1 131 ? 59.188 -26.239 -46.638 1.00 106.71 128 LEU A C 1
ATOM 872 O O . LEU A 1 131 ? 60.007 -27.047 -47.060 1.00 106.63 128 LEU A O 1
ATOM 874 N N . SER A 1 132 ? 59.020 -25.949 -45.350 1.00 106.01 129 SER A N 1
ATOM 875 C CA . SER A 1 132 ? 59.801 -26.565 -44.282 1.00 106.69 129 SER A CA 1
ATOM 876 C C . SER A 1 132 ? 60.958 -27.408 -44.787 1.00 106.03 129 SER A C 1
ATOM 877 O O . SER A 1 132 ? 60.754 -28.404 -45.483 1.00 106.53 129 SER A O 1
ATOM 880 N N . PRO A 1 133 ? 62.186 -27.040 -44.402 1.00 104.69 130 PRO A N 1
ATOM 881 C CA . PRO A 1 133 ? 63.410 -27.735 -44.797 1.00 104.09 130 PRO A CA 1
ATOM 882 C C . PRO A 1 133 ? 63.186 -29.165 -45.300 1.00 103.61 130 PRO A C 1
ATOM 883 O O . PRO A 1 133 ? 63.502 -29.483 -46.455 1.00 103.07 130 PRO A O 1
ATOM 887 N N . GLU A 1 134 ? 62.640 -30.016 -44.431 1.00 102.54 131 GLU A N 1
ATOM 888 C CA . GLU A 1 134 ? 62.367 -31.404 -44.784 1.00 101.00 131 GLU A CA 1
ATOM 889 C C . GLU A 1 134 ? 61.797 -31.441 -46.200 1.00 100.08 131 GLU A C 1
ATOM 890 O O . GLU A 1 134 ? 62.380 -32.035 -47.105 1.00 99.48 131 GLU A O 1
ATOM 892 N N . GLU A 1 135 ? 60.662 -30.778 -46.388 1.00 99.10 132 GLU A N 1
ATOM 893 C CA . GLU A 1 135 ? 60.006 -30.718 -47.689 1.00 98.45 132 GLU A CA 1
ATOM 894 C C . GLU A 1 135 ? 60.924 -30.160 -48.773 1.00 97.68 132 GLU A C 1
ATOM 895 O O . GLU A 1 135 ? 61.227 -30.836 -49.765 1.00 97.11 132 GLU A O 1
ATOM 901 N N . PHE A 1 136 ? 61.351 -28.916 -48.567 1.00 96.67 133 PHE A N 1
ATOM 902 C CA . PHE A 1 136 ? 62.223 -28.201 -49.493 1.00 94.75 133 PHE A CA 1
ATOM 903 C C . PHE A 1 136 ? 63.399 -29.022 -49.978 1.00 93.35 133 PHE A C 1
ATOM 904 O O . PHE A 1 136 ? 63.460 -29.401 -51.143 1.00 93.39 133 PHE A O 1
ATOM 912 N N . ILE A 1 137 ? 64.331 -29.286 -49.070 1.00 91.72 134 ILE A N 1
ATOM 913 C CA . ILE A 1 137 ? 65.540 -30.028 -49.395 1.00 91.03 134 ILE A CA 1
ATOM 914 C C . ILE A 1 137 ? 65.329 -31.232 -50.308 1.00 90.60 134 ILE A C 1
ATOM 915 O O . ILE A 1 137 ? 66.160 -31.508 -51.172 1.00 90.95 134 ILE A O 1
ATOM 920 N N . ASN A 1 138 ? 64.224 -31.951 -50.133 1.00 90.12 135 ASN A N 1
ATOM 921 C CA . ASN A 1 138 ? 63.972 -33.112 -50.980 1.00 88.95 135 ASN A CA 1
ATOM 922 C C . ASN A 1 138 ? 63.522 -32.704 -52.364 1.00 88.09 135 ASN A C 1
ATOM 923 O O . ASN A 1 138 ? 64.221 -32.965 -53.342 1.00 87.97 135 ASN A O 1
ATOM 928 N N . LEU A 1 139 ? 62.359 -32.066 -52.444 1.00 87.26 136 LEU A N 1
ATOM 929 C CA . LEU A 1 139 ? 61.835 -31.599 -53.721 1.00 86.34 136 LEU A CA 1
ATOM 930 C C . LEU A 1 139 ? 63.014 -31.035 -54.524 1.00 86.14 136 LEU A C 1
ATOM 931 O O . LEU A 1 139 ? 63.235 -31.394 -55.691 1.00 86.49 136 LEU A O 1
ATOM 936 N N . VAL A 1 140 ? 63.783 -30.172 -53.871 1.00 85.06 137 VAL A N 1
ATOM 937 C CA . VAL A 1 140 ? 64.947 -29.551 -54.485 1.00 84.56 137 VAL A CA 1
ATOM 938 C C . VAL A 1 140 ? 65.941 -30.585 -54.978 1.00 83.75 137 VAL A C 1
ATOM 939 O O . VAL A 1 140 ? 66.495 -30.462 -56.074 1.00 85.16 137 VAL A O 1
ATOM 943 N N . PHE A 1 141 ? 66.186 -31.598 -54.160 1.00 80.89 138 PHE A N 1
ATOM 944 C CA . PHE A 1 141 ? 67.136 -32.611 -54.553 1.00 78.67 138 PHE A CA 1
ATOM 945 C C . PHE A 1 141 ? 66.599 -33.551 -55.615 1.00 78.89 138 PHE A C 1
ATOM 946 O O . PHE A 1 141 ? 67.326 -33.898 -56.547 1.00 79.26 138 PHE A O 1
ATOM 954 N N . HIS A 1 142 ? 65.337 -33.955 -55.500 1.00 78.66 139 HIS A N 1
ATOM 955 C CA . HIS A 1 142 ? 64.769 -34.837 -56.505 1.00 78.59 139 HIS A CA 1
ATOM 956 C C . HIS A 1 142 ? 65.006 -34.194 -57.856 1.00 78.82 139 HIS A C 1
ATOM 957 O O . HIS A 1 142 ? 65.705 -34.739 -58.714 1.00 79.48 139 HIS A O 1
ATOM 964 N N . LYS A 1 143 ? 64.425 -33.014 -58.031 1.00 77.80 140 LYS A N 1
ATOM 965 C CA . LYS A 1 143 ? 64.536 -32.299 -59.288 1.00 77.50 140 LYS A CA 1
ATOM 966 C C . LYS A 1 143 ? 65.965 -32.006 -59.761 1.00 77.21 140 LYS A C 1
ATOM 967 O O . LYS A 1 143 ? 66.347 -32.414 -60.857 1.00 76.90 140 LYS A O 1
ATOM 969 N N . ILE A 1 144 ? 66.756 -31.330 -58.928 1.00 77.10 141 ILE A N 1
ATOM 970 C CA . ILE A 1 144 ? 68.120 -30.928 -59.284 1.00 76.85 141 ILE A CA 1
ATOM 971 C C . ILE A 1 144 ? 69.266 -31.932 -59.213 1.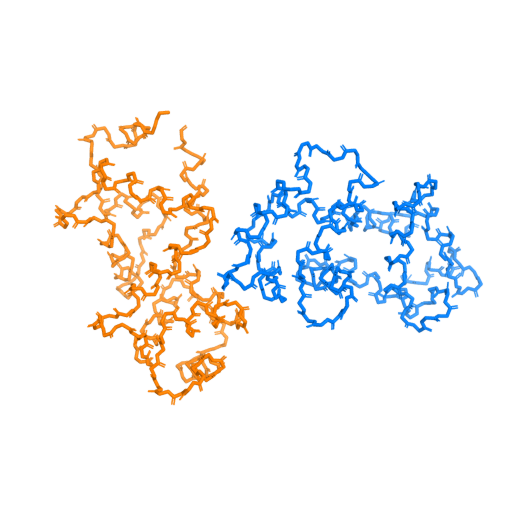00 76.09 141 ILE A C 1
ATOM 972 O O . ILE A 1 144 ? 70.245 -31.798 -59.953 1.00 75.59 141 ILE A O 1
ATOM 977 N N . ASP A 1 145 ? 69.179 -32.914 -58.324 1.00 75.86 142 ASP A N 1
ATOM 978 C CA . ASP A 1 145 ? 70.263 -33.884 -58.198 1.00 75.32 142 ASP A CA 1
ATOM 979 C C . ASP A 1 145 ? 70.225 -34.905 -59.328 1.00 75.80 142 ASP A C 1
ATOM 980 O O . ASP A 1 145 ? 69.896 -36.069 -59.120 1.00 76.90 142 ASP A O 1
ATOM 985 N N . ILE A 1 146 ? 70.571 -34.447 -60.526 1.00 75.59 143 ILE A N 1
ATOM 986 C CA . ILE A 1 146 ? 70.577 -35.276 -61.721 1.00 74.85 143 ILE A CA 1
ATOM 987 C C . ILE A 1 146 ? 71.076 -36.703 -61.501 1.00 74.84 143 ILE A C 1
ATOM 988 O O . ILE A 1 146 ? 70.314 -37.648 -61.686 1.00 75.58 143 ILE A O 1
ATOM 993 N N . ASN A 1 147 ? 72.335 -36.878 -61.102 1.00 74.20 144 ASN A N 1
ATOM 994 C CA . ASN A 1 147 ? 72.860 -38.232 -60.908 1.00 73.23 144 ASN A CA 1
ATOM 995 C C . ASN A 1 147 ? 72.657 -38.816 -59.519 1.00 72.42 144 ASN A C 1
ATOM 996 O O . ASN A 1 147 ? 73.381 -39.723 -59.109 1.00 71.18 144 ASN A O 1
ATOM 1001 N N . ASN A 1 148 ? 71.664 -38.295 -58.809 1.00 72.36 145 ASN A N 1
ATOM 1002 C CA . ASN A 1 148 ? 71.312 -38.758 -57.466 1.00 73.49 145 ASN A CA 1
ATOM 1003 C C . ASN A 1 148 ? 72.465 -39.197 -56.556 1.00 73.42 145 ASN A C 1
ATOM 1004 O O . ASN A 1 148 ? 72.426 -40.291 -55.989 1.00 72.51 145 ASN A O 1
ATOM 1009 N N . ASP A 1 149 ? 73.485 -38.353 -56.410 1.00 73.51 146 ASP A N 1
ATOM 1010 C CA . ASP A 1 149 ? 74.605 -38.691 -55.538 1.00 72.84 146 ASP A CA 1
ATOM 1011 C C . ASP A 1 149 ? 74.395 -38.033 -54.190 1.00 71.89 146 ASP A C 1
ATOM 1012 O O . ASP A 1 149 ? 75.170 -38.247 -53.262 1.00 70.92 146 ASP A O 1
ATOM 1017 N N . GLY A 1 150 ? 73.326 -37.242 -54.093 1.00 71.87 147 GLY A N 1
ATOM 1018 C CA . GLY A 1 150 ? 73.004 -36.546 -52.857 1.00 71.67 147 GLY A CA 1
ATOM 1019 C C . GLY A 1 150 ? 73.695 -35.197 -52.740 1.00 72.09 147 GLY A C 1
ATOM 1020 O O . GLY A 1 150 ? 73.689 -34.565 -51.680 1.00 71.93 147 GLY A O 1
ATOM 1021 N N . GLU A 1 151 ? 74.292 -34.753 -53.842 1.00 72.34 148 GLU A N 1
ATOM 1022 C CA . GLU A 1 151 ? 75.002 -33.484 -53.880 1.00 71.39 148 GLU A CA 1
ATOM 1023 C C . GLU A 1 151 ? 74.754 -32.788 -55.195 1.00 69.84 148 GLU A C 1
ATOM 1024 O O . GLU A 1 151 ? 74.896 -33.398 -56.250 1.00 70.28 148 GLU A O 1
ATOM 1030 N N . LEU A 1 152 ? 74.383 -31.517 -55.145 1.00 68.04 149 LEU A N 1
ATOM 1031 C CA . LEU A 1 152 ? 74.184 -30.790 -56.384 1.00 67.05 149 LEU A CA 1
ATOM 1032 C C . LEU A 1 152 ? 75.572 -30.309 -56.793 1.00 66.40 149 LEU A C 1
ATOM 1033 O O . LEU A 1 152 ? 76.276 -29.673 -56.001 1.00 65.82 149 LEU A O 1
ATOM 1038 N N . THR A 1 153 ? 75.984 -30.631 -58.010 1.00 65.50 150 THR A N 1
ATOM 1039 C CA . THR A 1 153 ? 77.285 -30.173 -58.468 1.00 65.82 150 THR A CA 1
ATOM 1040 C C . THR A 1 153 ? 77.030 -28.782 -59.001 1.00 64.97 150 THR A C 1
ATOM 1041 O O . THR A 1 153 ? 75.906 -28.289 -58.935 1.00 65.23 150 THR A O 1
ATOM 1045 N N . LEU A 1 154 ? 78.056 -28.137 -59.528 1.00 63.95 151 LEU A N 1
ATOM 1046 C CA . LEU A 1 154 ? 77.841 -26.809 -60.054 1.00 63.97 151 LEU A CA 1
ATOM 1047 C C . LEU A 1 154 ? 76.844 -26.966 -61.189 1.00 64.76 151 LEU A C 1
ATOM 1048 O O . LEU A 1 154 ? 75.873 -26.208 -61.286 1.00 63.38 151 LEU A O 1
ATOM 1053 N N . GLU A 1 155 ? 77.084 -27.987 -62.017 1.00 66.85 152 GLU A N 1
ATOM 1054 C CA . GLU A 1 155 ? 76.248 -28.291 -63.183 1.00 67.75 152 GLU A CA 1
ATOM 1055 C C . GLU A 1 155 ? 74.807 -28.496 -62.759 1.00 66.52 152 GLU A C 1
ATOM 1056 O O . GLU A 1 155 ? 73.900 -27.868 -63.290 1.00 66.73 152 GLU A O 1
ATOM 1062 N N . GLU A 1 156 ? 74.595 -29.377 -61.795 1.00 65.05 153 GLU A N 1
ATOM 1063 C CA . GLU A 1 156 ? 73.251 -29.634 -61.330 1.00 64.89 153 GLU A CA 1
ATOM 1064 C C . GLU A 1 156 ? 72.637 -28.361 -60.795 1.00 63.11 153 GLU A C 1
ATOM 1065 O O . GLU A 1 156 ? 71.632 -27.903 -61.312 1.00 63.50 153 GLU A O 1
ATOM 1071 N N . PHE A 1 157 ? 73.253 -27.761 -59.788 1.00 62.27 154 PHE A N 1
ATOM 1072 C CA . PHE A 1 157 ? 72.702 -26.534 -59.212 1.00 62.36 154 PHE A CA 1
ATOM 1073 C C . PHE A 1 157 ? 72.314 -25.450 -60.221 1.00 62.41 154 PHE A C 1
ATOM 1074 O O . PHE A 1 157 ? 71.156 -25.047 -60.283 1.00 61.53 154 PHE A O 1
ATOM 1082 N N . ILE A 1 158 ? 73.277 -24.963 -60.994 1.00 63.63 155 ILE A N 1
ATOM 1083 C CA . ILE A 1 158 ? 72.979 -23.919 -61.959 1.00 64.90 155 ILE A CA 1
ATOM 1084 C C . ILE A 1 158 ? 71.856 -24.355 -62.851 1.00 65.95 155 ILE A C 1
ATOM 1085 O O . ILE A 1 158 ? 70.821 -23.697 -62.921 1.00 66.54 155 ILE A O 1
ATOM 1090 N N . ASN A 1 159 ? 72.085 -25.469 -63.543 1.00 68.14 156 ASN A N 1
ATOM 1091 C CA . ASN A 1 159 ? 71.109 -26.045 -64.467 1.00 68.29 156 ASN A CA 1
ATOM 1092 C C . ASN A 1 159 ? 69.817 -26.316 -63.712 1.00 67.46 156 ASN A C 1
ATOM 1093 O O . ASN A 1 159 ? 68.746 -25.901 -64.137 1.00 66.29 156 ASN A O 1
ATOM 1098 N N . GLY A 1 160 ? 69.922 -26.986 -62.575 1.00 67.84 157 GLY A N 1
ATOM 1099 C CA . GLY A 1 160 ? 68.736 -27.261 -61.794 1.00 70.11 157 GLY A CA 1
ATOM 1100 C C . GLY A 1 160 ? 67.941 -25.986 -61.578 1.00 72.33 157 GLY A C 1
ATOM 1101 O O . GLY A 1 160 ? 66.898 -25.779 -62.190 1.00 70.84 157 GLY A O 1
ATOM 1102 N N . MET A 1 161 ? 68.446 -25.120 -60.709 1.00 75.48 158 MET A N 1
ATOM 1103 C CA . MET A 1 161 ? 67.775 -23.871 -60.403 1.00 78.20 158 MET A CA 1
ATOM 1104 C C . MET A 1 161 ? 67.228 -23.185 -61.637 1.00 80.26 158 MET A C 1
ATOM 1105 O O . MET A 1 161 ? 66.116 -22.655 -61.620 1.00 82.00 158 MET A O 1
ATOM 1110 N N . ALA A 1 162 ? 68.007 -23.186 -62.713 1.00 81.68 159 ALA A N 1
ATOM 1111 C CA . ALA A 1 162 ? 67.574 -22.539 -63.950 1.00 82.61 159 ALA A CA 1
ATOM 1112 C C . ALA A 1 162 ? 66.238 -23.096 -64.470 1.00 82.96 159 ALA A C 1
ATOM 1113 O O . ALA A 1 162 ? 65.193 -22.453 -64.339 1.00 82.29 159 ALA A O 1
ATOM 1115 N N . LYS A 1 163 ? 66.281 -24.296 -65.047 1.00 83.00 160 LYS A N 1
ATOM 1116 C CA . LYS A 1 163 ? 65.092 -24.946 -65.592 1.00 83.08 160 LYS A CA 1
ATOM 1117 C C . LYS A 1 163 ? 64.113 -25.442 -64.513 1.00 82.94 160 LYS A C 1
ATOM 1118 O O . LYS A 1 163 ? 63.648 -26.582 -64.570 1.00 84.34 160 LYS A O 1
ATOM 1120 N N . ASP A 1 164 ? 63.797 -24.600 -63.535 1.00 81.60 161 ASP A N 1
ATOM 1121 C CA . ASP A 1 164 ? 62.873 -25.004 -62.476 1.00 81.70 161 ASP A CA 1
ATOM 1122 C C . ASP A 1 164 ? 62.408 -23.805 -61.678 1.00 81.63 161 ASP A C 1
ATOM 1123 O O . ASP A 1 164 ? 62.109 -23.921 -60.489 1.00 81.27 161 ASP A O 1
ATOM 1125 N N . GLN A 1 165 ? 62.345 -22.663 -62.361 1.00 81.86 162 GLN A N 1
ATOM 1126 C CA . GLN A 1 165 ? 61.921 -21.382 -61.790 1.00 81.97 162 GLN A CA 1
ATOM 1127 C C . GLN A 1 165 ? 60.730 -21.484 -60.842 1.00 81.38 162 GLN A C 1
ATOM 1128 O O . GLN A 1 165 ? 59.617 -21.072 -61.170 1.00 81.80 162 GLN A O 1
ATOM 1130 N N . ASP A 1 166 ? 60.987 -22.026 -59.661 1.00 79.94 163 ASP A N 1
ATOM 1131 C CA . ASP A 1 166 ? 59.983 -22.183 -58.626 1.00 78.68 163 ASP A CA 1
ATOM 1132 C C . ASP A 1 166 ? 60.831 -22.081 -57.381 1.00 77.75 163 ASP A C 1
ATOM 1133 O O . ASP A 1 166 ? 60.636 -21.206 -56.532 1.00 77.19 163 ASP A O 1
ATOM 1135 N N . LEU A 1 167 ? 61.798 -22.993 -57.317 1.00 77.14 164 LEU A N 1
ATOM 1136 C CA . LEU A 1 167 ? 62.764 -23.069 -56.234 1.00 74.74 164 LEU A CA 1
ATOM 1137 C C . LEU A 1 167 ? 63.759 -21.914 -56.446 1.00 72.60 164 LEU A C 1
ATOM 1138 O O . LEU A 1 167 ? 64.398 -21.429 -55.509 1.00 72.24 164 LEU A O 1
ATOM 1143 N N . LEU A 1 168 ? 63.845 -21.446 -57.686 1.00 69.11 165 LEU A N 1
ATOM 1144 C CA . LEU A 1 168 ? 64.716 -20.332 -58.009 1.00 67.13 165 LEU A CA 1
ATOM 1145 C C . LEU A 1 168 ? 64.371 -19.087 -57.180 1.00 66.15 165 LEU A C 1
ATOM 1146 O O . LEU A 1 168 ?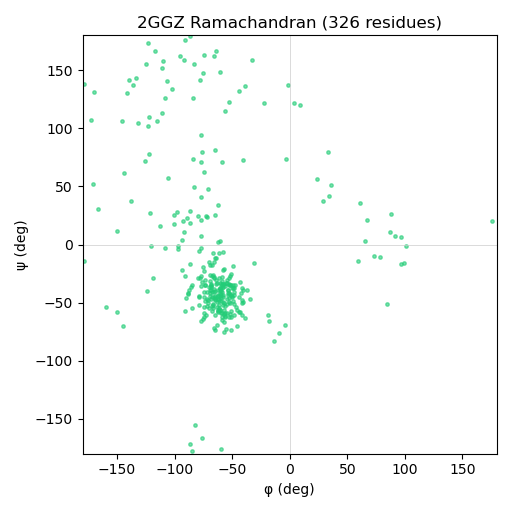 65.244 -18.316 -56.822 1.00 65.37 165 LEU A O 1
ATOM 1151 N N . GLU A 1 169 ? 63.093 -18.891 -56.882 1.00 66.47 166 GLU A N 1
ATOM 1152 C CA . GLU A 1 169 ? 62.675 -17.749 -56.079 1.00 66.14 166 GLU A CA 1
ATOM 1153 C C . GLU A 1 169 ? 63.167 -17.964 -54.651 1.00 66.49 166 GLU A C 1
ATOM 1154 O O . GLU A 1 169 ? 63.376 -17.006 -53.909 1.00 65.86 166 GLU A O 1
ATOM 1156 N N . ILE A 1 170 ? 63.348 -19.223 -54.260 1.00 66.76 167 ILE A N 1
ATOM 1157 C CA . ILE A 1 170 ? 63.837 -19.510 -52.914 1.00 67.68 167 ILE A CA 1
ATOM 1158 C C . ILE A 1 170 ? 65.288 -19.059 -52.867 1.00 68.45 167 ILE A C 1
ATOM 1159 O O . ILE A 1 170 ? 65.719 -18.427 -51.905 1.00 69.40 167 ILE A O 1
ATOM 1164 N N . VAL A 1 171 ? 66.040 -19.398 -53.913 1.00 68.39 168 VAL A N 1
ATOM 1165 C CA . VAL A 1 171 ? 67.439 -18.998 -54.010 1.00 67.26 168 VAL A CA 1
ATOM 1166 C C . VAL A 1 171 ? 67.445 -17.479 -53.957 1.00 66.71 168 VAL A C 1
ATOM 1167 O O . VAL A 1 171 ? 67.949 -16.893 -53.013 1.00 67.74 168 VAL A O 1
ATOM 1171 N N . TYR A 1 172 ? 66.857 -16.849 -54.966 1.00 66.29 169 TYR A N 1
ATOM 1172 C CA . TYR A 1 172 ? 66.791 -15.394 -55.029 1.00 67.17 169 TYR A CA 1
ATOM 1173 C C . TYR A 1 172 ? 66.492 -14.742 -53.703 1.00 66.98 169 TYR A C 1
ATOM 1174 O O . TYR A 1 172 ? 67.033 -13.691 -53.390 1.00 67.59 169 TYR A O 1
ATOM 1183 N N . LYS A 1 173 ? 65.610 -15.352 -52.929 1.00 67.07 170 LYS A N 1
ATOM 1184 C CA . LYS A 1 173 ? 65.270 -14.786 -51.645 1.00 66.96 170 LYS A CA 1
ATOM 1185 C C . LYS A 1 173 ? 66.525 -14.695 -50.783 1.00 66.17 170 LYS A C 1
ATOM 1186 O O . LYS A 1 173 ? 66.670 -13.761 -50.000 1.00 66.69 170 LYS A O 1
ATOM 1192 N N . SER A 1 174 ? 67.442 -15.646 -50.937 1.00 65.26 171 SER A N 1
ATOM 1193 C CA . SER A 1 174 ? 68.674 -15.632 -50.152 1.00 64.88 171 SER A CA 1
ATOM 1194 C C . SER A 1 174 ? 69.374 -14.296 -50.319 1.00 64.33 171 SER A C 1
ATOM 1195 O O . SER A 1 174 ? 69.848 -13.713 -49.343 1.00 64.65 171 SER A O 1
ATOM 1198 N N . PHE A 1 175 ? 69.489 -13.836 -51.561 1.00 63.01 172 PHE A N 1
ATOM 1199 C CA . PHE A 1 175 ? 70.057 -12.520 -51.808 1.00 62.28 172 PHE A CA 1
ATOM 1200 C C . PHE A 1 175 ? 69.383 -11.872 -52.983 1.00 62.95 172 PHE A C 1
ATOM 1201 O O . PHE A 1 175 ? 69.579 -12.226 -54.143 1.00 62.77 172 PHE A O 1
ATOM 1209 N N . ASP A 1 176 ? 68.564 -10.907 -52.627 1.00 64.20 173 ASP A N 1
ATOM 1210 C CA . ASP A 1 176 ? 67.781 -10.124 -53.541 1.00 65.42 173 ASP A CA 1
ATOM 1211 C C . ASP A 1 176 ? 68.587 -9.349 -54.597 1.00 67.11 173 ASP A C 1
ATOM 1212 O O . ASP A 1 176 ? 68.701 -8.117 -54.527 1.00 67.76 173 ASP A O 1
ATOM 1217 N N . PHE A 1 177 ? 69.182 -10.034 -55.568 1.00 66.80 174 PHE A N 1
ATOM 1218 C CA . PHE A 1 177 ? 69.866 -9.265 -56.593 1.00 66.71 174 PHE A CA 1
ATOM 1219 C C . PHE A 1 177 ? 68.700 -8.561 -57.227 1.00 68.58 174 PHE A C 1
ATOM 1220 O O . PHE A 1 177 ? 67.561 -8.988 -57.046 1.00 71.15 174 PHE A O 1
ATOM 1228 N N . SER A 1 178 ? 68.953 -7.495 -57.965 1.00 69.76 175 SER A N 1
ATOM 1229 C CA . SER A 1 178 ? 67.857 -6.746 -58.588 1.00 70.96 175 SER A CA 1
ATOM 1230 C C . SER A 1 178 ? 67.315 -5.758 -57.571 1.00 69.87 175 SER A C 1
ATOM 1231 O O . SER A 1 178 ? 67.165 -4.571 -57.867 1.00 70.11 175 SER A O 1
ATOM 1234 N N . ASN A 1 179 ? 66.996 -6.244 -56.378 1.00 68.64 176 ASN A N 1
ATOM 1235 C CA . ASN A 1 179 ? 66.533 -5.331 -55.346 1.00 68.24 176 ASN A CA 1
ATOM 1236 C C . ASN A 1 179 ? 67.777 -4.458 -55.261 1.00 65.62 176 ASN A C 1
ATOM 1237 O O . ASN A 1 179 ? 67.705 -3.229 -55.248 1.00 64.65 176 ASN A O 1
ATOM 1242 N N . VAL A 1 180 ? 68.922 -5.138 -55.256 1.00 62.51 177 VAL A N 1
ATOM 1243 C CA . VAL A 1 180 ? 70.227 -4.503 -55.194 1.00 59.45 177 VAL A CA 1
ATOM 1244 C C . VAL A 1 180 ? 70.445 -3.688 -56.449 1.00 59.13 177 VAL A C 1
ATOM 1245 O O . VAL A 1 180 ? 70.886 -2.543 -56.397 1.00 58.60 177 VAL A O 1
ATOM 1249 N N . LEU A 1 181 ? 70.144 -4.295 -57.588 1.00 59.03 178 LEU A N 1
ATOM 1250 C CA . LEU A 1 181 ? 70.308 -3.615 -58.851 1.00 58.83 178 LEU A CA 1
ATOM 1251 C C . LEU A 1 181 ? 69.460 -2.362 -58.824 1.00 59.19 178 LEU A C 1
ATOM 1252 O O . LEU A 1 181 ? 69.909 -1.310 -59.270 1.00 60.62 178 LEU A O 1
ATOM 1257 N N . ARG A 1 182 ? 68.248 -2.467 -58.277 1.00 58.75 179 ARG A N 1
ATOM 1258 C CA . ARG A 1 182 ? 67.337 -1.325 -58.191 1.00 58.63 179 ARG A CA 1
ATOM 1259 C C .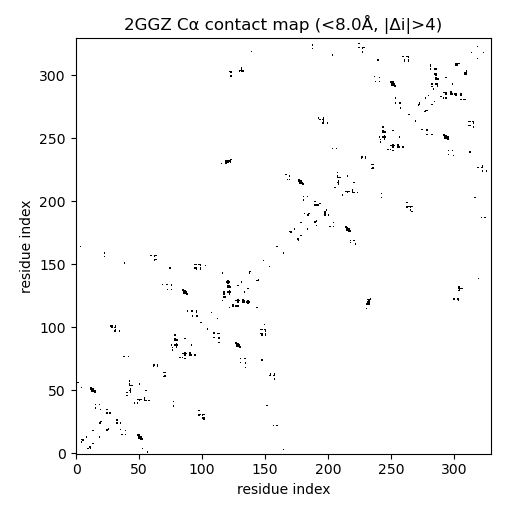 ARG A 1 182 ? 67.980 -0.179 -57.412 1.00 59.30 179 ARG A C 1
ATOM 1260 O O . ARG A 1 182 ? 68.007 0.960 -57.872 1.00 58.13 179 ARG A O 1
ATOM 1262 N N . VAL A 1 183 ? 68.521 -0.493 -56.240 1.00 61.25 180 VAL A N 1
ATOM 1263 C CA . VAL A 1 183 ? 69.144 0.515 -55.388 1.00 62.62 180 VAL A CA 1
ATOM 1264 C C . VAL A 1 183 ? 70.441 1.133 -55.915 1.00 64.14 180 VAL A C 1
ATOM 1265 O O . VAL A 1 183 ? 70.681 2.327 -55.712 1.00 64.98 180 VAL A O 1
ATOM 1269 N N . ILE A 1 184 ? 71.285 0.356 -56.584 1.00 65.42 181 ILE A N 1
ATOM 1270 C CA . ILE A 1 184 ? 72.504 0.955 -57.114 1.00 67.94 181 ILE A CA 1
ATOM 1271 C C . ILE A 1 184 ? 72.117 1.806 -58.320 1.00 69.71 181 ILE A C 1
ATOM 1272 O O . ILE A 1 184 ? 72.500 2.969 -58.425 1.00 67.81 181 ILE A O 1
ATOM 1277 N N . CYS A 1 185 ? 71.334 1.214 -59.215 1.00 73.75 182 CYS A N 1
ATOM 1278 C CA . CYS A 1 185 ? 70.869 1.898 -60.415 1.00 78.01 182 CYS A CA 1
ATOM 1279 C C . CYS A 1 185 ? 69.639 2.754 -60.121 1.00 81.79 182 CYS A C 1
ATOM 1280 O O . CYS A 1 185 ? 68.632 2.672 -60.827 1.00 82.50 182 CYS A O 1
ATOM 1283 N N . ASN A 1 186 ? 69.720 3.566 -59.070 1.00 85.73 183 ASN A N 1
ATOM 1284 C CA . ASN A 1 186 ? 68.621 4.456 -58.705 1.00 90.02 183 ASN A CA 1
ATOM 1285 C C . ASN A 1 186 ? 69.235 5.738 -58.153 1.00 92.72 183 ASN A C 1
ATOM 1286 O O . ASN A 1 186 ? 69.184 6.797 -58.792 1.00 93.09 183 ASN A O 1
ATOM 1291 N N . GLY A 1 187 ? 69.821 5.636 -56.965 1.00 95.62 184 GLY A N 1
ATOM 1292 C CA . GLY A 1 187 ? 70.461 6.790 -56.366 1.00 99.44 184 GLY A CA 1
ATOM 1293 C C . GLY A 1 187 ? 71.808 7.010 -57.034 1.00 102.21 184 GLY A C 1
ATOM 1294 O O . GLY A 1 187 ? 72.600 7.852 -56.599 1.00 103.26 184 GLY A O 1
ATOM 1295 N N . LYS A 1 188 ? 72.062 6.247 -58.099 1.00 104.18 185 LYS A N 1
ATOM 1296 C CA . LYS A 1 188 ? 73.313 6.324 -58.859 1.00 105.40 185 LYS A CA 1
ATOM 1297 C C . LYS A 1 188 ? 73.558 7.705 -59.467 1.00 107.36 185 LYS A C 1
ATOM 1298 O O . LYS A 1 188 ? 72.568 8.453 -59.653 1.00 108.36 185 LYS A O 1
ATOM 1304 N N . TRP B 1 24 ? 41.133 -34.276 -63.136 1.00 61.69 21 TRP B N 1
ATOM 1305 C CA . TRP B 1 24 ? 40.814 -35.584 -63.776 1.00 63.37 21 TRP B CA 1
ATOM 1306 C C . TRP B 1 24 ? 41.457 -35.527 -65.156 1.00 61.86 21 TRP B C 1
ATOM 1307 O O . TRP B 1 24 ? 40.998 -34.808 -66.041 1.00 61.01 21 TRP B O 1
ATOM 1318 N N . TYR B 1 25 ? 42.524 -36.295 -65.335 1.00 59.46 22 TYR B N 1
ATOM 1319 C CA . TYR B 1 25 ? 43.250 -36.265 -66.578 1.00 54.95 22 TYR B CA 1
ATOM 1320 C C . TYR B 1 25 ? 42.571 -36.641 -67.890 1.00 56.08 22 TYR B C 1
ATOM 1321 O O . TYR B 1 25 ? 43.215 -36.636 -68.933 1.00 56.83 22 TYR B O 1
ATOM 1330 N N . ARG B 1 26 ? 41.276 -36.945 -67.861 1.00 57.00 23 ARG B N 1
ATOM 1331 C CA . ARG B 1 26 ? 40.537 -37.202 -69.096 1.00 56.04 23 ARG B CA 1
ATOM 1332 C C . ARG B 1 26 ? 40.287 -35.810 -69.680 1.00 57.46 23 ARG B C 1
ATOM 1333 O O . ARG B 1 26 ? 39.197 -35.472 -70.124 1.00 57.89 23 ARG B O 1
ATOM 1341 N N . THR B 1 27 ? 41.323 -34.986 -69.583 1.00 58.06 24 THR B N 1
ATOM 1342 C CA . THR B 1 27 ? 41.358 -33.630 -70.104 1.00 55.59 24 THR B CA 1
ATOM 1343 C C . THR B 1 27 ? 42.055 -33.979 -71.400 1.00 55.61 24 THR B C 1
ATOM 1344 O O . THR B 1 27 ? 42.358 -33.130 -72.240 1.00 56.42 24 THR B O 1
ATOM 1348 N N . PHE B 1 28 ? 42.349 -35.270 -71.509 1.00 53.67 25 PHE B N 1
ATOM 1349 C CA . PHE B 1 28 ? 42.990 -35.833 -72.675 1.00 51.79 25 PHE B CA 1
ATOM 1350 C C . PHE B 1 28 ? 41.901 -35.864 -73.720 1.00 50.91 25 PHE B C 1
ATOM 1351 O O . PHE B 1 28 ? 42.108 -35.469 -74.860 1.00 50.43 25 PHE B O 1
ATOM 1359 N N . MET B 1 29 ? 40.727 -36.317 -73.301 1.00 51.39 26 MET B N 1
ATOM 1360 C CA . MET B 1 29 ? 39.579 -36.392 -74.181 1.00 51.86 26 MET B CA 1
ATOM 1361 C C . MET B 1 29 ? 39.202 -35.038 -74.747 1.00 53.07 26 MET B C 1
ATOM 1362 O O . MET B 1 29 ? 38.643 -34.962 -75.838 1.00 54.72 26 MET B O 1
ATOM 1367 N N . MET B 1 30 ? 39.504 -33.975 -74.006 1.00 54.01 27 MET B N 1
ATOM 1368 C CA . MET B 1 30 ? 39.205 -32.609 -74.440 1.00 55.42 27 MET B CA 1
ATOM 1369 C C . MET B 1 30 ? 39.941 -32.295 -75.747 1.00 54.65 27 MET B C 1
ATOM 1370 O O . MET B 1 30 ? 39.321 -31.937 -76.745 1.00 55.16 27 MET B O 1
ATOM 1375 N N . GLU B 1 31 ? 41.264 -32.439 -75.726 1.00 54.35 28 GLU B N 1
ATOM 1376 C CA . GLU B 1 31 ? 42.116 -32.187 -76.889 1.00 52.55 28 GLU B CA 1
ATOM 1377 C C . GLU B 1 31 ? 41.852 -33.161 -78.014 1.00 50.46 28 GLU B C 1
ATOM 1378 O O . GLU B 1 31 ? 41.846 -32.786 -79.181 1.00 51.33 28 GLU B O 1
ATOM 1384 N N . TYR B 1 32 ? 41.638 -34.417 -77.641 1.00 47.48 29 TYR B N 1
ATOM 1385 C CA . TYR B 1 32 ? 41.401 -35.492 -78.588 1.00 44.54 29 TYR B CA 1
ATOM 1386 C C . TYR B 1 32 ? 40.072 -36.189 -78.350 1.00 43.82 29 TYR B C 1
ATOM 1387 O O . TYR B 1 32 ? 40.022 -37.267 -77.782 1.00 45.50 29 TYR B O 1
ATOM 1396 N N . PRO B 1 33 ? 38.973 -35.572 -78.789 1.00 43.24 30 PRO B N 1
ATOM 1397 C CA . PRO B 1 33 ? 37.624 -36.120 -78.631 1.00 42.63 30 PRO B CA 1
ATOM 1398 C C . PRO B 1 33 ? 37.506 -37.565 -79.124 1.00 43.01 30 PRO B C 1
ATOM 1399 O O . PRO B 1 33 ? 36.768 -38.364 -78.565 1.00 43.52 30 PRO B O 1
ATOM 1403 N N . SER B 1 34 ? 38.233 -37.899 -80.178 1.00 43.57 31 SER B N 1
ATOM 1404 C CA . SER B 1 34 ? 38.177 -39.247 -80.725 1.00 45.30 31 SER B CA 1
ATOM 1405 C C . SER B 1 34 ? 38.787 -40.250 -79.757 1.00 45.70 31 SER B C 1
ATOM 1406 O O . SER B 1 34 ? 38.563 -41.455 -79.881 1.00 46.37 31 SER B O 1
ATOM 1409 N N . GLY B 1 35 ? 39.569 -39.743 -78.806 1.00 44.80 32 GLY B N 1
ATOM 1410 C CA . GLY B 1 35 ? 40.226 -40.597 -77.833 1.00 43.76 32 GLY B CA 1
ATOM 1411 C C . GLY B 1 35 ? 41.616 -41.033 -78.286 1.00 44.50 32 GLY B C 1
ATOM 1412 O O . GLY B 1 35 ? 42.264 -41.854 -77.638 1.00 44.59 32 GLY B O 1
ATOM 1413 N N . LEU B 1 36 ? 42.085 -40.467 -79.394 1.00 44.09 33 LEU B N 1
ATOM 1414 C CA . LEU B 1 36 ? 43.386 -40.819 -79.940 1.00 42.17 33 LEU B CA 1
ATOM 1415 C C . LEU B 1 36 ? 44.174 -39.604 -80.383 1.00 43.01 33 LEU B C 1
ATOM 1416 O O . LEU B 1 36 ? 43.614 -38.704 -81.015 1.00 43.46 33 LEU B O 1
ATOM 1421 N N . GLN B 1 37 ? 45.468 -39.587 -80.067 1.00 41.89 34 GLN B N 1
ATOM 1422 C CA . GLN B 1 37 ? 46.339 -38.496 -80.485 1.00 42.08 34 GLN B CA 1
ATOM 1423 C C . GLN B 1 37 ? 47.263 -39.037 -81.565 1.00 43.82 34 GLN B C 1
ATOM 1424 O O . GLN B 1 37 ? 47.932 -40.043 -81.364 1.00 46.40 34 GLN B O 1
ATOM 1430 N N . THR B 1 38 ? 47.302 -38.377 -82.714 1.00 44.85 35 THR B N 1
ATOM 1431 C CA . THR B 1 38 ? 48.142 -38.840 -83.811 1.00 45.89 35 THR B CA 1
ATOM 1432 C C . THR B 1 38 ? 49.467 -38.129 -83.800 1.00 46.29 35 THR B C 1
ATOM 1433 O O . THR B 1 38 ? 49.597 -37.077 -83.188 1.00 46.86 35 THR B O 1
ATOM 1437 N N . LEU B 1 39 ? 50.444 -38.696 -84.501 1.00 46.98 36 LEU B N 1
ATOM 1438 C CA . LEU B 1 39 ? 51.766 -38.087 -84.582 1.00 45.38 36 LEU B CA 1
ATOM 1439 C C . LEU B 1 39 ? 51.690 -36.680 -85.146 1.00 44.67 36 LEU B C 1
ATOM 1440 O O . LEU B 1 39 ? 52.419 -35.801 -84.729 1.00 43.51 36 LEU B O 1
ATOM 1445 N N . HIS B 1 40 ? 50.805 -36.466 -86.101 1.00 45.80 37 HIS B N 1
ATOM 1446 C CA . HIS B 1 40 ? 50.689 -35.143 -86.684 1.00 47.93 37 HIS B CA 1
ATOM 1447 C C . HIS B 1 40 ? 50.304 -34.112 -85.645 1.00 47.94 37 HIS B C 1
ATOM 1448 O O . HIS B 1 40 ? 50.845 -33.013 -85.626 1.00 48.74 37 HIS B O 1
ATOM 1455 N N . GLU B 1 41 ? 49.367 -34.467 -84.778 1.00 47.32 38 GLU B N 1
ATOM 1456 C CA . GLU B 1 41 ? 48.903 -33.542 -83.759 1.00 47.15 38 GLU B CA 1
ATOM 1457 C C . GLU B 1 41 ? 49.952 -33.382 -82.684 1.00 46.79 38 GLU B C 1
ATOM 1458 O O . GLU B 1 41 ? 50.126 -32.308 -82.119 1.00 46.19 38 GLU B O 1
ATOM 1464 N N . PHE B 1 42 ? 50.645 -34.475 -82.410 1.00 46.88 39 PHE B N 1
ATOM 1465 C CA . PHE B 1 42 ? 51.699 -34.498 -81.419 1.00 47.01 39 PHE B CA 1
ATOM 1466 C C . PHE B 1 42 ? 52.646 -33.377 -81.779 1.00 47.65 39 PHE B C 1
ATOM 1467 O O . PHE B 1 42 ? 53.117 -32.656 -80.911 1.00 49.12 39 PHE B O 1
ATOM 1475 N N . LYS B 1 43 ? 52.916 -33.222 -83.069 1.00 48.04 40 LYS B N 1
ATOM 1476 C CA . LYS B 1 43 ? 53.806 -32.163 -83.522 1.00 47.99 40 LYS B CA 1
ATOM 1477 C C . LYS B 1 43 ? 53.111 -30.813 -83.440 1.00 49.06 40 LYS B C 1
ATOM 1478 O O . LYS B 1 43 ? 53.586 -29.921 -82.747 1.00 49.23 40 LYS B O 1
ATOM 1484 N N . THR B 1 44 ? 51.991 -30.662 -84.139 1.00 49.55 41 THR B N 1
ATOM 1485 C CA . THR B 1 44 ? 51.250 -29.410 -84.102 1.00 50.89 41 THR B CA 1
ATOM 1486 C C . THR B 1 44 ? 51.243 -28.919 -82.671 1.00 52.19 41 THR B C 1
ATOM 1487 O O . THR B 1 44 ? 51.514 -27.751 -82.392 1.00 53.25 41 THR B O 1
ATOM 1491 N N . LEU B 1 45 ? 50.924 -29.839 -81.764 1.00 53.24 42 LEU B N 1
ATOM 1492 C CA . LEU B 1 45 ? 50.844 -29.544 -80.339 1.00 53.11 42 LEU B CA 1
ATOM 1493 C C . LEU B 1 45 ? 52.125 -29.033 -79.722 1.00 52.90 42 LEU B C 1
ATOM 1494 O O . LEU B 1 45 ? 52.104 -28.048 -79.001 1.00 53.80 42 LEU B O 1
ATOM 1499 N N . LEU B 1 46 ? 53.240 -29.701 -79.982 1.00 52.71 43 LEU B N 1
ATOM 1500 C CA . LEU B 1 46 ? 54.498 -29.265 -79.398 1.00 54.24 43 LEU B CA 1
ATOM 1501 C C . LEU B 1 46 ? 55.263 -28.302 -80.292 1.00 55.55 43 LEU B C 1
ATOM 1502 O O . LEU B 1 46 ? 56.425 -27.994 -80.025 1.00 56.19 43 LEU B O 1
ATOM 1507 N N . GLY B 1 47 ? 54.608 -27.821 -81.343 1.00 56.63 44 GLY B N 1
ATOM 1508 C CA . GLY B 1 47 ? 55.257 -26.911 -82.263 1.00 58.35 44 GLY B CA 1
ATOM 1509 C C . GLY B 1 47 ? 56.285 -27.599 -83.153 1.00 61.16 44 GLY B C 1
ATOM 1510 O O . GLY B 1 47 ? 56.766 -26.996 -84.106 1.00 64.78 44 GLY B O 1
ATOM 1511 N N . LEU B 1 48 ? 56.623 -28.854 -82.865 1.00 60.77 45 LEU B N 1
ATOM 1512 C CA . LEU B 1 48 ? 57.606 -29.595 -83.650 1.00 60.25 45 LEU B CA 1
ATOM 1513 C C . LEU B 1 48 ? 57.153 -29.847 -85.077 1.00 61.61 45 LEU B C 1
ATOM 1514 O O . LEU B 1 48 ? 57.592 -30.792 -85.723 1.00 62.93 45 LEU B O 1
ATOM 1519 N N . GLN B 1 49 ? 56.270 -28.998 -85.574 1.00 63.63 46 GLN B N 1
ATOM 1520 C CA . GLN B 1 49 ? 55.762 -29.133 -86.931 1.00 65.30 46 GLN B CA 1
ATOM 1521 C C . GLN B 1 49 ? 56.741 -28.494 -87.918 1.00 66.58 46 GLN B C 1
ATOM 1522 O O . GLN B 1 49 ? 57.524 -27.615 -87.551 1.00 68.25 46 GLN B O 1
ATOM 1528 N N . GLY B 1 50 ? 56.708 -28.945 -89.167 1.00 67.11 47 GLY B N 1
ATOM 1529 C CA . GLY B 1 50 ? 57.571 -28.369 -90.188 1.00 66.06 47 GLY B CA 1
ATOM 1530 C C . GLY B 1 50 ? 59.074 -28.445 -90.001 1.00 65.79 47 GLY B C 1
ATOM 1531 O O . GLY B 1 50 ? 59.780 -27.521 -90.374 1.00 65.24 47 GLY B O 1
ATOM 1532 N N . LEU B 1 51 ? 59.570 -29.539 -89.429 1.00 67.09 48 LEU B N 1
ATOM 1533 C CA . LEU B 1 51 ? 61.011 -29.717 -89.231 1.00 66.68 48 LEU B CA 1
ATOM 1534 C C . LEU B 1 51 ? 61.653 -30.243 -90.524 1.00 67.46 48 LEU B C 1
ATOM 1535 O O . LEU B 1 51 ? 61.102 -30.038 -91.605 1.00 67.94 48 LEU B O 1
ATOM 1540 N N . ASN B 1 52 ? 62.797 -30.919 -90.433 1.00 67.67 49 ASN B N 1
ATOM 1541 C CA . ASN B 1 52 ? 63.456 -31.410 -91.643 1.00 68.23 49 ASN B CA 1
ATOM 1542 C C . ASN B 1 52 ? 63.909 -32.847 -91.533 1.00 68.21 49 ASN B C 1
ATOM 1543 O O . ASN B 1 52 ? 64.364 -33.268 -90.476 1.00 68.67 49 ASN B O 1
ATOM 1548 N N . GLN B 1 53 ? 63.806 -33.582 -92.639 1.00 68.83 50 GLN B N 1
ATOM 1549 C CA . GLN B 1 53 ? 64.186 -34.993 -92.695 1.00 69.73 50 GLN B CA 1
ATOM 1550 C C . GLN B 1 53 ? 64.814 -35.521 -91.393 1.00 70.70 50 GLN B C 1
ATOM 1551 O O . GLN B 1 53 ? 64.191 -36.312 -90.688 1.00 70.80 50 GLN B O 1
ATOM 1553 N N . LYS B 1 54 ? 66.024 -35.067 -91.063 1.00 71.37 51 LYS B N 1
ATOM 1554 C CA . LYS B 1 54 ? 66.729 -35.518 -89.855 1.00 71.59 51 LYS B CA 1
ATOM 1555 C C . LYS B 1 54 ? 66.068 -35.144 -88.518 1.00 71.85 51 LYS B C 1
ATOM 1556 O O . LYS B 1 54 ? 65.936 -35.991 -87.625 1.00 71.54 51 LYS B O 1
ATOM 1562 N N . ALA B 1 55 ? 65.669 -33.882 -88.372 1.00 71.49 52 ALA B N 1
ATOM 1563 C CA . ALA B 1 55 ? 65.026 -33.418 -87.139 1.00 70.69 52 ALA B CA 1
ATOM 1564 C C . ALA B 1 55 ? 63.637 -34.012 -87.052 1.00 69.78 52 ALA B C 1
ATOM 1565 O O . ALA B 1 55 ? 63.223 -34.554 -86.030 1.00 69.13 52 ALA B O 1
ATOM 1567 N N . ASN B 1 56 ? 62.922 -33.900 -88.155 1.00 69.44 53 ASN B N 1
ATOM 1568 C CA . ASN B 1 56 ? 61.581 -34.415 -88.238 1.00 69.71 53 ASN B CA 1
ATOM 1569 C C . ASN B 1 56 ? 61.561 -35.930 -88.117 1.00 69.40 53 ASN B C 1
ATOM 1570 O O . ASN B 1 56 ? 60.508 -36.521 -87.939 1.00 70.42 53 ASN B O 1
ATOM 1575 N N . LYS B 1 57 ? 62.725 -36.558 -88.205 1.00 68.43 54 LYS B N 1
ATOM 1576 C CA . LYS B 1 57 ? 62.803 -38.003 -88.105 1.00 67.48 54 LYS B CA 1
ATOM 1577 C C . LYS B 1 57 ? 63.001 -38.379 -86.657 1.00 67.51 54 LYS B C 1
ATOM 1578 O O . LYS B 1 57 ? 62.353 -39.276 -86.140 1.00 68.93 54 LYS B O 1
ATOM 1584 N N . HIS B 1 58 ? 63.918 -37.687 -86.000 1.00 68.46 55 HIS B N 1
ATOM 1585 C CA . HIS B 1 58 ? 64.214 -37.940 -84.593 1.00 67.23 55 HIS B CA 1
ATOM 1586 C C . HIS B 1 58 ? 62.961 -37.699 -83.769 1.00 66.29 55 HIS B C 1
ATOM 1587 O O . HIS B 1 58 ? 62.704 -38.412 -82.809 1.00 65.21 55 HIS B O 1
ATOM 1594 N N . ILE B 1 59 ? 62.188 -36.687 -84.158 1.00 66.14 56 ILE B N 1
ATOM 1595 C CA . ILE B 1 59 ? 60.955 -36.347 -83.465 1.00 65.66 56 ILE B CA 1
ATOM 1596 C C . ILE B 1 59 ? 59.939 -37.464 -83.606 1.00 66.28 56 ILE B C 1
ATOM 1597 O O . ILE B 1 59 ? 59.096 -37.649 -82.730 1.00 67.90 56 ILE B O 1
ATOM 1602 N N . ASP B 1 60 ? 60.008 -38.209 -84.703 1.00 66.01 57 ASP B N 1
ATOM 1603 C CA . ASP B 1 60 ? 59.087 -39.317 -84.875 1.00 66.08 57 ASP B CA 1
ATOM 1604 C C . ASP B 1 60 ? 59.565 -40.434 -83.979 1.00 65.90 57 ASP B C 1
ATOM 1605 O O . ASP B 1 60 ? 58.760 -41.199 -83.463 1.00 67.78 57 ASP B O 1
ATOM 1610 N N . GLN B 1 61 ? 60.875 -40.541 -83.785 1.00 65.27 58 GLN B N 1
ATOM 1611 C CA . GLN B 1 61 ? 61.385 -41.596 -82.917 1.00 66.05 58 GLN B CA 1
ATOM 1612 C C . GLN B 1 61 ? 60.957 -41.323 -81.480 1.00 63.63 58 GLN B C 1
ATOM 1613 O O . GLN B 1 61 ? 60.826 -42.251 -80.681 1.00 65.32 58 GLN B O 1
ATOM 1619 N N . VAL B 1 62 ? 60.754 -40.047 -81.157 1.00 59.54 59 VAL B N 1
ATOM 1620 C CA . VAL B 1 62 ? 60.321 -39.639 -79.826 1.00 54.85 59 VAL B CA 1
ATOM 1621 C C . VAL B 1 62 ? 58.888 -40.084 -79.665 1.00 52.17 59 VAL B C 1
ATOM 1622 O O . VAL B 1 62 ? 58.544 -40.782 -78.718 1.00 48.96 59 VAL B O 1
ATOM 1626 N N . TYR B 1 63 ? 58.057 -39.664 -80.610 1.00 51.96 60 TYR B N 1
ATOM 1627 C CA . TYR B 1 63 ? 56.648 -40.019 -80.611 1.00 53.48 60 TYR B CA 1
ATOM 1628 C C . TYR B 1 63 ? 56.488 -41.508 -80.539 1.00 53.74 60 TYR B C 1
ATOM 1629 O O . TYR B 1 63 ? 55.502 -42.002 -80.019 1.00 55.31 60 TYR B O 1
ATOM 1638 N N . ASN B 1 64 ? 57.446 -42.233 -81.084 1.00 53.94 61 ASN B N 1
ATOM 1639 C CA . ASN B 1 64 ? 57.323 -43.667 -81.072 1.00 55.09 61 ASN B CA 1
ATOM 1640 C C . ASN B 1 64 ? 57.524 -44.301 -79.708 1.00 53.67 61 ASN B C 1
ATOM 1641 O O . ASN B 1 64 ? 56.802 -45.215 -79.353 1.00 55.23 61 ASN B O 1
ATOM 1646 N N . THR B 1 65 ? 58.500 -43.826 -78.946 1.00 52.63 62 THR B N 1
ATOM 1647 C CA . THR B 1 65 ? 58.768 -44.372 -77.616 1.00 50.56 62 THR B CA 1
ATOM 1648 C C . THR B 1 65 ? 57.537 -44.279 -76.763 1.00 49.48 62 THR B C 1
ATOM 1649 O O . THR B 1 65 ? 57.421 -44.989 -75.770 1.00 50.33 62 THR B O 1
ATOM 1653 N N . PHE B 1 66 ? 56.627 -43.384 -77.149 1.00 48.07 63 PHE B N 1
ATOM 1654 C CA . PHE B 1 66 ? 55.391 -43.167 -76.403 1.00 45.22 63 PHE B CA 1
ATOM 1655 C C . PHE B 1 66 ? 54.242 -44.057 -76.807 1.00 45.06 63 PHE B C 1
ATOM 1656 O O . PHE B 1 66 ? 53.515 -44.548 -75.954 1.00 46.65 63 PHE B O 1
ATOM 1664 N N . ASP B 1 67 ? 54.070 -44.258 -78.104 1.00 44.16 64 ASP B N 1
ATOM 1665 C CA . ASP B 1 67 ? 53.018 -45.121 -78.587 1.00 43.72 64 ASP B CA 1
ATOM 1666 C C . ASP B 1 67 ? 53.508 -46.546 -78.343 1.00 43.85 64 ASP B C 1
ATOM 1667 O O . ASP B 1 67 ? 53.987 -47.205 -79.267 1.00 43.15 64 ASP B O 1
ATOM 1672 N N . THR B 1 68 ? 53.381 -47.009 -77.097 1.00 43.09 65 THR B N 1
ATOM 1673 C CA . THR B 1 68 ? 53.861 -48.333 -76.698 1.00 43.83 65 THR B CA 1
ATOM 1674 C C . THR B 1 68 ? 53.325 -49.509 -77.470 1.00 43.43 65 THR B C 1
ATOM 1675 O O . THR B 1 68 ? 54.065 -50.466 -77.699 1.00 45.14 65 THR B O 1
ATOM 1679 N N . ASN B 1 69 ? 52.062 -49.462 -77.878 1.00 42.41 66 ASN B N 1
ATOM 1680 C CA . ASN B 1 69 ? 51.497 -50.576 -78.623 1.00 41.92 66 ASN B CA 1
ATOM 1681 C C . ASN B 1 69 ? 51.653 -50.344 -80.127 1.00 43.31 66 ASN B C 1
ATOM 1682 O O . ASN B 1 69 ? 50.947 -50.926 -80.937 1.00 43.85 66 ASN B O 1
ATOM 1687 N N . LYS B 1 70 ? 52.583 -49.476 -80.491 1.00 45.11 67 LYS B N 1
ATOM 1688 C CA . LYS B 1 70 ? 52.872 -49.177 -81.888 1.00 47.13 67 LYS B CA 1
ATOM 1689 C C . LYS B 1 70 ? 51.677 -49.219 -82.841 1.00 47.62 67 LYS B C 1
ATOM 1690 O O . LYS B 1 70 ? 51.793 -49.717 -83.954 1.00 47.88 67 LYS B O 1
ATOM 1696 N N . ASP B 1 71 ? 50.534 -48.685 -82.423 1.00 48.70 68 ASP B N 1
ATOM 1697 C CA . ASP B 1 71 ? 49.360 -48.692 -83.287 1.00 48.97 68 ASP B CA 1
ATOM 1698 C C . ASP B 1 71 ? 49.223 -47.419 -84.089 1.00 47.97 68 ASP B C 1
ATOM 1699 O O . ASP B 1 71 ? 48.259 -47.249 -84.814 1.00 50.21 68 ASP B O 1
ATOM 1704 N N . GLY B 1 72 ? 50.191 -46.524 -83.968 1.00 47.80 69 GLY B N 1
ATOM 1705 C CA . GLY B 1 72 ? 50.128 -45.271 -84.702 1.00 47.19 69 GLY B CA 1
ATOM 1706 C C . GLY B 1 72 ? 49.564 -44.112 -83.901 1.00 46.74 69 GLY B C 1
ATOM 1707 O O . GLY B 1 72 ? 49.720 -42.941 -84.261 1.00 48.13 69 GLY B O 1
ATOM 1708 N N . PHE B 1 73 ? 48.899 -44.431 -82.804 1.00 45.27 70 PHE B N 1
ATOM 1709 C CA . PHE B 1 73 ? 48.318 -43.396 -81.990 1.00 44.39 70 PHE B CA 1
ATOM 1710 C C . PHE B 1 73 ? 48.818 -43.457 -80.589 1.00 43.96 70 PHE B C 1
ATOM 1711 O O . PHE B 1 73 ? 49.521 -44.385 -80.199 1.00 44.93 70 PHE B O 1
ATOM 1719 N N . VAL B 1 74 ? 48.422 -42.445 -79.836 1.00 42.46 71 VAL B N 1
ATOM 1720 C CA . VAL B 1 74 ? 48.742 -42.346 -78.438 1.00 41.99 71 VAL B CA 1
ATOM 1721 C C . VAL B 1 74 ? 47.352 -42.247 -77.808 1.00 42.51 71 VAL B C 1
ATOM 1722 O O . VAL B 1 74 ? 46.705 -41.216 -77.900 1.00 44.24 71 VAL B O 1
ATOM 1726 N N . ASP B 1 75 ? 46.871 -43.351 -77.239 1.00 42.51 72 ASP B N 1
ATOM 1727 C CA . ASP B 1 75 ? 45.566 -43.378 -76.594 1.00 42.30 72 ASP B CA 1
ATOM 1728 C C . ASP B 1 75 ? 45.735 -43.035 -75.122 1.00 43.41 72 ASP B C 1
ATOM 1729 O O . ASP B 1 75 ? 46.853 -42.879 -74.635 1.00 45.37 72 ASP B O 1
ATOM 1734 N N . PHE B 1 76 ? 44.632 -42.929 -74.400 1.00 43.11 73 PHE B N 1
ATOM 1735 C CA . PHE B 1 76 ? 44.717 -42.536 -73.011 1.00 42.09 73 PHE B CA 1
ATOM 1736 C C . PHE B 1 76 ? 45.649 -43.347 -72.122 1.00 42.50 73 PHE B C 1
ATOM 1737 O O . PHE B 1 76 ? 46.322 -42.772 -71.277 1.00 43.25 73 PHE B O 1
ATOM 1745 N N . LEU B 1 77 ? 45.704 -44.666 -72.300 1.00 43.37 74 LEU B N 1
ATOM 1746 C CA . LEU B 1 77 ? 46.587 -45.505 -71.473 1.00 42.27 74 LEU B CA 1
ATOM 1747 C C . LEU B 1 77 ? 48.004 -45.086 -71.699 1.00 41.27 74 LEU B C 1
ATOM 1748 O O . LEU B 1 77 ? 48.778 -44.888 -70.764 1.00 40.25 74 LEU B O 1
ATOM 1753 N N . GLU B 1 78 ? 48.337 -44.974 -72.975 1.00 40.69 75 GLU B N 1
ATOM 1754 C CA . GLU B 1 78 ? 49.677 -44.600 -73.371 1.00 41.46 75 GLU B CA 1
ATOM 1755 C C . GLU B 1 78 ? 49.951 -43.188 -72.911 1.00 40.04 75 GLU B C 1
ATOM 1756 O O . GLU B 1 78 ? 51.001 -42.889 -72.356 1.00 39.96 75 GLU B O 1
ATOM 1762 N N . PHE B 1 79 ? 48.970 -42.336 -73.135 1.00 39.17 76 PHE B N 1
ATOM 1763 C CA . PHE B 1 79 ? 49.043 -40.946 -72.755 1.00 38.84 76 PHE B CA 1
ATOM 1764 C C . PHE B 1 79 ? 49.397 -40.714 -71.290 1.00 38.96 76 PHE B C 1
ATOM 1765 O O . PHE B 1 79 ? 50.266 -39.904 -70.977 1.00 39.49 76 PHE B O 1
ATOM 1773 N N . ILE B 1 80 ? 48.699 -41.401 -70.393 1.00 38.04 77 ILE B N 1
ATOM 1774 C CA . ILE B 1 80 ? 48.952 -41.259 -68.970 1.00 36.88 77 ILE B CA 1
ATOM 1775 C C . ILE B 1 80 ? 50.400 -41.606 -68.690 1.00 38.59 77 ILE B C 1
ATOM 1776 O O . ILE B 1 80 ? 51.126 -40.835 -68.056 1.00 39.07 77 ILE B O 1
ATOM 1781 N N . ALA B 1 81 ? 50.813 -42.777 -69.170 1.00 38.54 78 ALA B N 1
ATOM 1782 C CA . ALA B 1 81 ? 52.173 -43.242 -68.964 1.00 37.72 78 ALA B CA 1
ATOM 1783 C C . ALA B 1 81 ? 53.135 -42.165 -69.415 1.00 36.51 78 ALA B C 1
ATOM 1784 O O . ALA B 1 81 ? 54.239 -42.054 -68.906 1.00 37.52 78 ALA B O 1
ATOM 1786 N N . ALA B 1 82 ? 52.702 -41.364 -70.371 1.00 35.12 79 ALA B N 1
ATOM 1787 C CA . ALA B 1 82 ? 53.528 -40.289 -70.875 1.00 36.47 79 ALA B CA 1
ATOM 1788 C C . ALA B 1 82 ? 53.571 -39.168 -69.854 1.00 38.36 79 ALA B C 1
ATOM 1789 O O . ALA B 1 82 ? 54.637 -38.850 -69.327 1.00 40.14 79 ALA B O 1
ATOM 1791 N N . VAL B 1 83 ? 52.412 -38.575 -69.567 1.00 39.14 80 VAL B N 1
ATOM 1792 C CA . VAL B 1 83 ? 52.354 -37.471 -68.620 1.00 39.99 80 VAL B CA 1
ATOM 1793 C C . VAL B 1 83 ? 53.016 -37.834 -67.311 1.00 41.11 80 VAL B C 1
ATOM 1794 O O . VAL B 1 83 ? 53.602 -36.980 -66.666 1.00 41.87 80 VAL B O 1
ATOM 1798 N N . ASN B 1 84 ? 52.913 -39.094 -66.904 1.00 42.43 81 ASN B N 1
ATOM 1799 C CA . ASN B 1 84 ? 53.565 -39.503 -65.669 1.00 43.00 81 ASN B CA 1
ATOM 1800 C C . ASN B 1 84 ? 55.024 -39.159 -65.827 1.00 42.41 81 ASN B C 1
ATOM 1801 O O . ASN B 1 84 ? 55.543 -38.346 -65.093 1.00 44.56 81 ASN B O 1
ATOM 1806 N N . LEU B 1 85 ? 55.662 -39.782 -66.811 1.00 42.16 82 LEU B N 1
ATOM 1807 C CA . LEU B 1 85 ? 57.069 -39.591 -67.112 1.00 43.48 82 LEU B CA 1
ATOM 1808 C C . LEU B 1 85 ? 57.437 -38.119 -67.230 1.00 45.15 82 LEU B C 1
ATOM 1809 O O . LEU B 1 85 ? 58.442 -37.679 -66.675 1.00 45.92 82 LEU B O 1
ATOM 1814 N N . ILE B 1 86 ? 56.624 -37.348 -67.936 1.00 46.47 83 ILE B N 1
ATOM 1815 C CA . ILE B 1 86 ? 56.911 -35.929 -68.096 1.00 49.15 83 ILE B CA 1
ATOM 1816 C C . ILE B 1 86 ? 56.840 -35.113 -66.799 1.00 51.69 83 ILE B C 1
ATOM 1817 O O . ILE B 1 86 ? 57.720 -34.293 -66.541 1.00 53.73 83 ILE B O 1
ATOM 1822 N N . MET B 1 87 ? 55.804 -35.332 -65.988 1.00 53.31 84 MET B N 1
ATOM 1823 C CA . MET B 1 87 ? 55.641 -34.611 -64.723 1.00 54.28 84 MET B CA 1
ATOM 1824 C C . MET B 1 87 ? 56.526 -35.190 -63.647 1.00 54.96 84 MET B C 1
ATOM 1825 O O . MET B 1 87 ? 56.589 -34.669 -62.542 1.00 53.83 84 MET B O 1
ATOM 1830 N N . GLN B 1 88 ? 57.192 -36.285 -63.978 1.00 58.32 85 GLN B N 1
ATOM 1831 C CA . GLN B 1 88 ? 58.095 -36.968 -63.061 1.00 61.76 85 GLN B CA 1
ATOM 1832 C C . GLN B 1 88 ? 58.844 -35.895 -62.279 1.00 63.62 85 GLN B C 1
ATOM 1833 O O . GLN B 1 88 ? 59.279 -34.901 -62.848 1.00 64.21 85 GLN B O 1
ATOM 1839 N N . GLU B 1 89 ? 58.983 -36.072 -60.975 1.00 65.50 86 GLU B N 1
ATOM 1840 C CA . GLU B 1 89 ? 59.691 -35.075 -60.192 1.00 67.01 86 GLU B CA 1
ATOM 1841 C C . GLU B 1 89 ? 61.191 -35.366 -60.261 1.00 67.42 86 GLU B C 1
ATOM 1842 O O . GLU B 1 89 ? 61.985 -34.509 -60.621 1.00 67.98 86 GLU B O 1
ATOM 1848 N N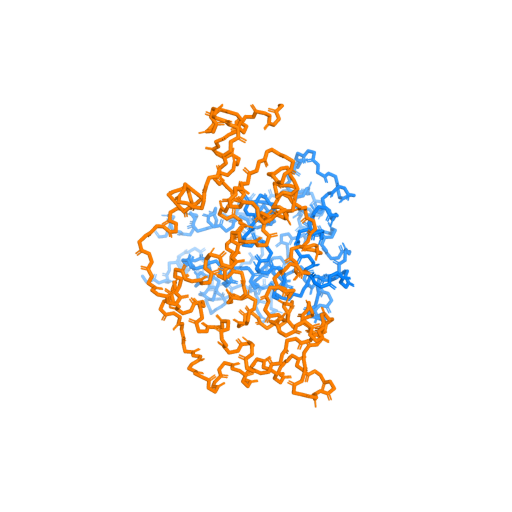 . LYS B 1 90 ? 61.580 -36.581 -59.914 1.00 67.54 87 LYS B N 1
ATOM 1849 C CA . LYS B 1 90 ? 62.978 -36.954 -59.971 1.00 68.41 87 LYS B CA 1
ATOM 1850 C C . LYS B 1 90 ? 63.351 -37.174 -61.447 1.00 68.37 87 LYS B C 1
ATOM 1851 O O . LYS B 1 90 ? 62.502 -37.593 -62.237 1.00 68.86 87 LYS B O 1
ATOM 1857 N N . MET B 1 91 ? 64.600 -36.879 -61.827 1.00 67.54 88 MET B N 1
ATOM 1858 C CA . MET B 1 91 ? 65.047 -37.059 -63.219 1.00 65.66 88 MET B CA 1
ATOM 1859 C C . MET B 1 91 ? 65.124 -38.524 -63.611 1.00 65.61 88 MET B C 1
ATOM 1860 O O . MET B 1 91 ? 64.881 -38.889 -64.758 1.00 63.52 88 MET B O 1
ATOM 1865 N N . GLU B 1 92 ? 65.479 -39.346 -62.633 1.00 67.32 89 GLU B N 1
ATOM 1866 C CA . GLU B 1 92 ? 65.585 -40.796 -62.767 1.00 69.38 89 GLU B CA 1
ATOM 1867 C C . GLU B 1 92 ? 65.047 -41.398 -64.077 1.00 68.55 89 GLU B C 1
ATOM 1868 O O . GLU B 1 92 ? 65.820 -41.774 -64.964 1.00 68.15 89 GLU B O 1
ATOM 1874 N N . GLN B 1 93 ? 63.720 -41.488 -64.184 1.00 67.35 90 GLN B N 1
ATOM 1875 C CA . GLN B 1 93 ? 63.068 -42.068 -65.359 1.00 64.59 90 GLN B CA 1
ATOM 1876 C C . GLN B 1 93 ? 63.286 -41.315 -66.658 1.00 62.97 90 GLN B C 1
ATOM 1877 O O . GLN B 1 93 ? 63.364 -41.909 -67.731 1.00 61.93 90 GLN B O 1
ATOM 1883 N N . LYS B 1 94 ? 63.388 -40.002 -66.576 1.00 61.69 91 LYS B N 1
ATOM 1884 C CA . LYS B 1 94 ? 63.611 -39.248 -67.783 1.00 59.77 91 LYS B CA 1
ATOM 1885 C C . LYS B 1 94 ? 65.010 -39.487 -68.354 1.00 58.96 91 LYS B C 1
ATOM 1886 O O . LYS B 1 94 ? 65.196 -39.451 -69.569 1.00 59.58 91 LYS B O 1
ATOM 1892 N N . LEU B 1 95 ? 65.993 -39.752 -67.498 1.00 57.32 92 LEU B N 1
ATOM 1893 C CA . LEU B 1 95 ? 67.346 -39.997 -67.994 1.00 55.61 92 LEU B CA 1
ATOM 1894 C C . LEU B 1 95 ? 67.352 -41.356 -68.678 1.00 56.09 92 LEU B C 1
ATOM 1895 O O . LEU B 1 95 ? 67.855 -41.494 -69.796 1.00 55.75 92 LEU B O 1
ATOM 1900 N N . LYS B 1 96 ? 66.772 -42.350 -68.007 1.00 55.94 93 LYS B N 1
ATOM 1901 C CA . LYS B 1 96 ? 66.662 -43.697 -68.557 1.00 55.53 93 LYS B CA 1
ATOM 1902 C C . LYS B 1 96 ? 66.049 -43.594 -69.954 1.00 55.93 93 LYS B C 1
ATOM 1903 O O . LYS B 1 96 ? 66.487 -44.257 -70.892 1.00 55.83 93 LYS B O 1
ATOM 1909 N N . TRP B 1 97 ? 65.017 -42.761 -70.076 1.00 56.08 94 TRP B N 1
ATOM 1910 C CA . TRP B 1 97 ? 64.332 -42.558 -71.347 1.00 56.70 94 TRP B CA 1
ATOM 1911 C C . TRP B 1 97 ? 65.307 -42.049 -72.387 1.00 57.56 94 TRP B C 1
ATOM 1912 O O . TRP B 1 97 ? 65.523 -42.699 -73.395 1.00 59.99 94 TRP B O 1
ATOM 1923 N N . TYR B 1 98 ? 65.879 -40.873 -72.147 1.00 57.96 95 TYR B N 1
ATOM 1924 C CA . TYR B 1 98 ? 66.841 -40.291 -73.069 1.00 57.64 95 TYR B CA 1
ATOM 1925 C C . TYR B 1 98 ? 67.818 -41.373 -73.463 1.00 57.94 95 TYR B C 1
ATOM 1926 O O . TYR B 1 98 ? 67.996 -41.668 -74.637 1.00 57.51 95 TYR B O 1
ATOM 1935 N N . PHE B 1 99 ? 68.447 -41.967 -72.459 1.00 59.16 96 PHE B N 1
ATOM 1936 C CA . PHE B 1 99 ? 69.430 -43.002 -72.694 1.00 62.00 96 PHE B CA 1
ATOM 1937 C C . PHE B 1 99 ? 68.930 -44.107 -73.607 1.00 62.95 96 PHE B C 1
ATOM 1938 O O . PHE B 1 99 ? 69.547 -44.382 -74.627 1.00 63.91 96 PHE B O 1
ATOM 1946 N N . LYS B 1 100 ? 67.824 -44.748 -73.241 1.00 64.11 97 LYS B N 1
ATOM 1947 C CA . LYS B 1 100 ? 67.280 -45.825 -74.057 1.00 65.83 97 LYS B CA 1
ATOM 1948 C C . LYS B 1 100 ? 67.096 -45.338 -75.489 1.00 65.84 97 LYS B C 1
ATOM 1949 O O . LYS B 1 100 ? 67.405 -46.049 -76.437 1.00 67.59 97 LYS B O 1
ATOM 1955 N N . LEU B 1 101 ? 66.601 -44.117 -75.633 1.00 65.42 98 LEU B N 1
ATOM 1956 C CA . LEU B 1 101 ? 66.349 -43.525 -76.935 1.00 66.18 98 LEU B CA 1
ATOM 1957 C C . LEU B 1 101 ? 67.589 -43.379 -77.813 1.00 68.45 98 LEU B C 1
ATOM 1958 O O . LEU B 1 101 ? 67.505 -43.480 -79.033 1.00 69.20 98 LEU B O 1
ATOM 1963 N N . TYR B 1 102 ? 68.739 -43.129 -77.202 1.00 70.80 99 TYR B N 1
ATOM 1964 C CA . TYR B 1 102 ? 69.973 -42.965 -77.967 1.00 73.24 99 TYR B CA 1
ATOM 1965 C C . TYR B 1 102 ? 70.623 -44.303 -78.224 1.00 73.61 99 TYR B C 1
ATOM 1966 O O . TYR B 1 102 ? 71.209 -44.520 -79.278 1.00 73.99 99 TY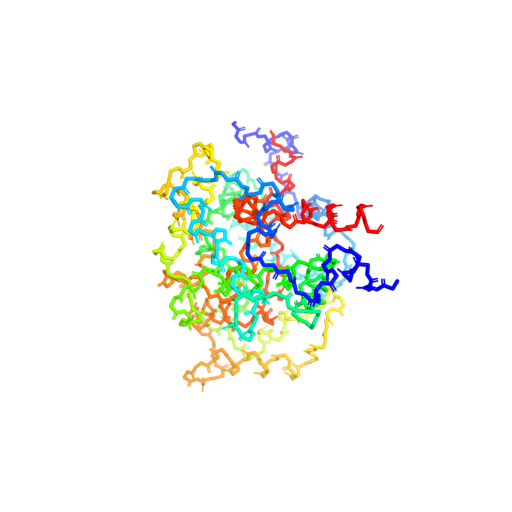R B O 1
ATOM 1975 N N . ASP B 1 103 ? 70.530 -45.185 -77.238 1.00 74.38 100 ASP B N 1
ATOM 1976 C CA . ASP B 1 103 ? 71.058 -46.533 -77.346 1.00 75.47 100 ASP B CA 1
ATOM 1977 C C . ASP B 1 103 ? 70.219 -47.198 -78.436 1.00 76.31 100 ASP B C 1
ATOM 1978 O O . ASP B 1 103 ? 69.265 -47.925 -78.145 1.00 76.15 100 ASP B O 1
ATOM 1983 N N . ALA B 1 104 ? 70.578 -46.928 -79.688 1.00 77.00 101 ALA B N 1
ATOM 1984 C CA . ALA B 1 104 ? 69.862 -47.447 -80.850 1.00 77.22 101 ALA B CA 1
ATOM 1985 C C . ALA B 1 104 ? 69.866 -48.962 -80.966 1.00 77.10 101 ALA B C 1
ATOM 1986 O O . ALA B 1 104 ? 68.815 -49.589 -81.027 1.00 77.05 101 ALA B O 1
ATOM 1988 N N . ASP B 1 105 ? 71.058 -49.540 -81.002 1.00 78.20 102 ASP B N 1
ATOM 1989 C CA . ASP B 1 105 ? 71.220 -50.982 -81.128 1.00 79.13 102 ASP B CA 1
ATOM 1990 C C . ASP B 1 105 ? 70.713 -51.750 -79.906 1.00 78.74 102 ASP B C 1
ATOM 1991 O O . ASP B 1 105 ? 70.671 -52.980 -79.917 1.00 79.23 102 ASP B O 1
ATOM 1996 N N . GLY B 1 106 ? 70.345 -51.034 -78.850 1.00 77.61 103 GLY B N 1
ATOM 1997 C CA . GLY B 1 106 ? 69.851 -51.697 -77.657 1.00 76.00 103 GLY B CA 1
ATOM 1998 C C . GLY B 1 106 ? 70.910 -52.515 -76.945 1.00 75.62 103 GLY B C 1
ATOM 1999 O O . GLY B 1 106 ? 70.583 -53.421 -76.172 1.00 75.23 103 GLY B O 1
ATOM 2000 N N . ASN B 1 107 ? 72.178 -52.196 -77.206 1.00 75.37 104 ASN B N 1
ATOM 2001 C CA . ASN B 1 107 ? 73.304 -52.895 -76.589 1.00 74.97 104 ASN B CA 1
ATOM 2002 C C . ASN B 1 107 ? 73.399 -52.555 -75.112 1.00 75.45 104 ASN B C 1
ATOM 2003 O O . ASN B 1 107 ? 74.104 -53.228 -74.360 1.00 75.94 104 ASN B O 1
ATOM 2008 N N . GLY B 1 108 ? 72.700 -51.499 -74.705 1.00 75.14 105 GLY B N 1
ATOM 2009 C CA . GLY B 1 108 ? 72.722 -51.087 -73.315 1.00 75.15 105 GLY B CA 1
ATOM 2010 C C . GLY B 1 108 ? 73.856 -50.133 -72.994 1.00 75.39 105 GLY B C 1
ATOM 2011 O O . GLY B 1 108 ? 74.317 -50.063 -71.856 1.00 75.72 105 GLY B O 1
ATOM 2012 N N . SER B 1 109 ? 74.308 -49.387 -73.995 1.00 76.03 106 SER B N 1
ATOM 2013 C CA . SER B 1 109 ? 75.397 -48.440 -73.795 1.00 77.05 106 SER B CA 1
ATOM 2014 C C . SER B 1 109 ? 75.621 -47.588 -75.032 1.00 77.83 106 SER B C 1
ATOM 2015 O O . SER B 1 109 ? 76.139 -48.062 -76.042 1.00 78.18 106 SER B O 1
ATOM 2018 N N . ILE B 1 110 ? 75.227 -46.325 -74.939 1.00 78.70 107 ILE B N 1
ATOM 2019 C CA . ILE B 1 110 ? 75.381 -45.387 -76.034 1.00 80.30 107 ILE B CA 1
ATOM 2020 C C . ILE B 1 110 ? 76.852 -45.319 -76.463 1.00 82.32 107 ILE B C 1
ATOM 2021 O O . ILE B 1 110 ? 77.711 -44.890 -75.693 1.00 82.57 107 ILE B O 1
ATOM 2026 N N . ASP B 1 111 ? 77.138 -45.755 -77.690 1.00 84.21 108 ASP B N 1
ATOM 2027 C CA . ASP B 1 111 ? 78.502 -45.732 -78.222 1.00 85.20 108 ASP B CA 1
ATOM 2028 C C . ASP B 1 111 ? 78.780 -44.367 -78.859 1.00 85.81 108 ASP B C 1
ATOM 2029 O O . ASP B 1 111 ? 77.968 -43.450 -78.739 1.00 85.81 108 ASP B O 1
ATOM 2034 N N . LYS B 1 112 ? 79.915 -44.233 -79.542 1.00 86.83 109 LYS B N 1
ATOM 2035 C CA . LYS B 1 112 ? 80.275 -42.965 -80.177 1.00 87.12 109 LYS B CA 1
ATOM 2036 C C . LYS B 1 112 ? 79.352 -42.611 -81.337 1.00 87.07 109 LYS B C 1
ATOM 2037 O O . LYS B 1 112 ? 78.974 -41.449 -81.495 1.00 86.32 109 LYS B O 1
ATOM 2039 N N . ASN B 1 113 ? 78.993 -43.611 -82.142 1.00 87.41 110 ASN B N 1
ATOM 2040 C CA . ASN B 1 113 ? 78.106 -43.403 -83.291 1.00 87.88 110 ASN B CA 1
ATOM 2041 C C . ASN B 1 113 ? 76.791 -42.785 -82.843 1.00 86.02 110 ASN B C 1
ATOM 2042 O O . ASN B 1 113 ? 76.478 -41.645 -83.176 1.00 85.86 110 ASN B O 1
ATOM 2047 N N . GLU B 1 114 ? 76.027 -43.562 -82.087 1.00 83.99 111 GLU B N 1
ATOM 2048 C CA . GLU B 1 114 ? 74.744 -43.131 -81.567 1.00 82.02 111 GLU B CA 1
ATOM 2049 C C . GLU B 1 114 ? 74.843 -41.735 -80.953 1.00 82.94 111 GLU B C 1
ATOM 2050 O O . GLU B 1 114 ? 74.091 -40.829 -81.326 1.00 83.49 111 GLU B O 1
ATOM 2056 N N . LEU B 1 115 ? 75.780 -41.558 -80.026 1.00 83.06 112 LEU B N 1
ATOM 2057 C CA . LEU B 1 115 ? 75.978 -40.268 -79.378 1.00 83.05 112 LEU B CA 1
ATOM 2058 C C . LEU B 1 115 ? 76.089 -39.183 -80.448 1.00 83.20 112 LEU B C 1
ATOM 2059 O O . LEU B 1 115 ? 75.594 -38.075 -80.271 1.00 83.19 112 LEU B O 1
ATOM 2064 N N . LEU B 1 116 ? 76.737 -39.508 -81.562 1.00 83.82 113 LEU B N 1
ATOM 2065 C CA . LEU B 1 116 ? 76.913 -38.554 -82.654 1.00 84.80 113 LEU B CA 1
ATOM 2066 C C . LEU B 1 116 ? 75.591 -38.321 -83.370 1.00 86.04 113 LEU B C 1
ATOM 2067 O O . LEU B 1 116 ? 75.142 -37.179 -83.539 1.00 85.88 113 LEU B O 1
ATOM 2072 N N . ASP B 1 117 ? 74.973 -39.418 -83.790 1.00 87.40 114 ASP B N 1
ATOM 2073 C CA . ASP B 1 117 ? 73.704 -39.355 -84.491 1.00 88.76 114 ASP B CA 1
ATOM 2074 C C . ASP B 1 117 ? 72.781 -38.434 -83.702 1.00 88.41 114 ASP B C 1
ATOM 2075 O O . ASP B 1 117 ? 72.056 -37.611 -84.274 1.00 88.21 114 ASP B O 1
ATOM 2080 N N . MET B 1 118 ? 72.839 -38.567 -82.381 1.00 87.20 115 MET B N 1
ATOM 2081 C CA . MET B 1 118 ? 72.018 -37.766 -81.491 1.00 86.52 115 MET B CA 1
ATOM 2082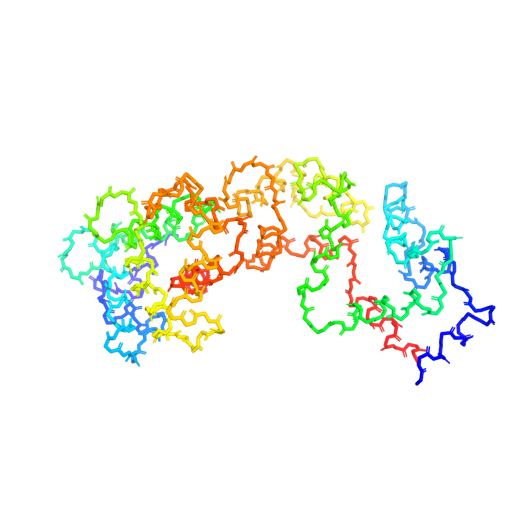 C C . MET B 1 118 ? 72.319 -36.275 -81.591 1.00 85.68 115 MET B C 1
ATOM 2083 O O . MET B 1 118 ? 71.420 -35.493 -81.898 1.00 85.39 115 MET B O 1
ATOM 2088 N N . PHE B 1 119 ? 73.568 -35.876 -81.336 1.00 84.62 116 PHE B N 1
ATOM 2089 C CA . PHE B 1 119 ? 73.936 -34.460 -81.418 1.00 83.44 116 PHE B CA 1
ATOM 2090 C C . PHE B 1 119 ? 73.518 -33.952 -82.776 1.00 82.35 116 PHE B C 1
ATOM 2091 O O . PHE B 1 119 ? 73.058 -32.817 -82.923 1.00 81.28 116 PHE B O 1
ATOM 2099 N N . MET B 1 120 ? 73.703 -34.801 -83.778 1.00 80.96 117 MET B N 1
ATOM 2100 C CA . MET B 1 120 ? 73.336 -34.434 -85.126 1.00 80.04 117 MET B CA 1
ATOM 2101 C C . MET B 1 120 ? 71.862 -34.091 -85.144 1.00 77.90 117 MET B C 1
ATOM 2102 O O . MET B 1 120 ? 71.456 -33.080 -85.711 1.00 76.96 117 MET B O 1
ATOM 2107 N N . ALA B 1 121 ? 71.066 -34.930 -84.493 1.00 76.25 118 ALA B N 1
ATOM 2108 C CA . ALA B 1 121 ? 69.634 -34.706 -84.419 1.00 74.40 118 ALA B CA 1
ATOM 2109 C C . ALA B 1 121 ? 69.342 -33.438 -83.623 1.00 73.54 118 ALA B C 1
ATOM 2110 O O . ALA B 1 121 ? 68.433 -32.687 -83.973 1.00 72.18 118 ALA B O 1
ATOM 2112 N N . VAL B 1 122 ? 70.105 -33.196 -82.553 1.00 73.49 119 VAL B N 1
ATOM 2113 C CA . VAL B 1 122 ? 69.899 -31.997 -81.735 1.00 73.21 119 VAL B CA 1
ATOM 2114 C C . VAL B 1 122 ? 70.240 -30.773 -82.557 1.00 74.06 119 VAL B C 1
ATOM 2115 O O . VAL B 1 122 ? 69.702 -29.698 -82.327 1.00 73.43 119 VAL B O 1
ATOM 2119 N N . GLN B 1 123 ? 71.144 -30.948 -83.515 1.00 76.31 120 GLN B N 1
ATOM 2120 C CA . GLN B 1 123 ? 71.544 -29.865 -84.398 1.00 78.17 120 GLN B CA 1
ATOM 2121 C C . GLN B 1 123 ? 70.435 -29.679 -85.431 1.00 80.08 120 GLN B C 1
ATOM 2122 O O . GLN B 1 123 ? 70.235 -28.587 -85.952 1.00 80.33 120 GLN B O 1
ATOM 2124 N N . ALA B 1 124 ? 69.702 -30.752 -85.714 1.00 82.67 121 ALA B N 1
ATOM 2125 C CA . ALA B 1 124 ? 68.605 -30.711 -86.684 1.00 84.88 121 ALA B CA 1
ATOM 2126 C C . ALA B 1 124 ? 67.426 -29.821 -86.255 1.00 86.46 121 ALA B C 1
ATOM 2127 O O . ALA B 1 124 ? 66.562 -29.484 -87.065 1.00 86.59 121 ALA B O 1
ATOM 2129 N N . LEU B 1 125 ? 67.383 -29.459 -84.977 1.00 88.01 122 LEU B N 1
ATOM 2130 C CA . LEU B 1 125 ? 66.338 -28.587 -84.470 1.00 89.57 122 LEU B CA 1
ATOM 2131 C C . LEU B 1 125 ? 66.971 -27.576 -83.523 1.00 92.41 122 LEU B C 1
ATOM 2132 O O . LEU B 1 125 ? 66.391 -27.203 -82.513 1.00 93.32 122 LEU B O 1
ATOM 2137 N N . ASN B 1 126 ? 68.176 -27.142 -83.893 1.00 96.38 123 ASN B N 1
ATOM 2138 C CA . ASN B 1 126 ? 68.997 -26.159 -83.165 1.00 100.34 123 ASN B CA 1
ATOM 2139 C C . ASN B 1 126 ? 70.294 -25.941 -83.985 1.00 103.02 123 ASN B C 1
ATOM 2140 O O . ASN B 1 126 ? 70.870 -26.902 -84.495 1.00 104.24 123 ASN B O 1
ATOM 2145 N N . GLY B 1 127 ? 70.760 -24.699 -84.111 1.00 105.22 124 GLY B N 1
ATOM 2146 C CA . GLY B 1 127 ? 71.989 -24.450 -84.861 1.00 107.46 124 GLY B CA 1
ATOM 2147 C C . GLY B 1 127 ? 73.231 -24.586 -83.987 1.00 109.48 124 GLY B C 1
ATOM 2148 O O . GLY B 1 127 ? 74.262 -23.957 -84.234 1.00 109.12 124 GLY B O 1
ATOM 2149 N N . GLN B 1 128 ? 73.106 -25.431 -82.964 1.00 111.77 125 GLN B N 1
ATOM 2150 C CA . GLN B 1 128 ? 74.132 -25.733 -81.955 1.00 113.19 125 GLN B CA 1
ATOM 2151 C C . GLN B 1 128 ? 75.518 -25.083 -82.013 1.00 113.44 125 GLN B C 1
ATOM 2152 O O . GLN B 1 128 ? 76.141 -24.983 -83.072 1.00 112.44 125 GLN B O 1
ATOM 2158 N N . GLN B 1 129 ? 75.986 -24.665 -80.835 1.00 114.88 126 GLN B N 1
ATOM 2159 C CA . GLN B 1 129 ? 77.280 -24.004 -80.662 1.00 116.54 126 GLN B CA 1
ATOM 2160 C C . GLN B 1 129 ? 78.449 -24.869 -81.107 1.00 117.71 126 GLN B C 1
ATOM 2161 O O . GLN B 1 129 ? 78.262 -25.973 -81.626 1.00 117.89 126 GLN B O 1
ATOM 2167 N N . THR B 1 130 ? 79.659 -24.357 -80.904 1.00 118.98 127 THR B N 1
ATOM 2168 C CA . THR B 1 130 ? 80.855 -25.092 -81.283 1.00 120.12 127 THR B CA 1
ATOM 2169 C C . THR B 1 130 ? 80.785 -26.489 -80.667 1.00 120.67 127 THR B C 1
ATOM 2170 O O . THR B 1 130 ? 80.649 -26.639 -79.451 1.00 120.12 127 THR B O 1
ATOM 2172 N N . LEU B 1 131 ? 80.854 -27.505 -81.522 1.00 121.69 128 LEU B N 1
ATOM 2173 C CA . LEU B 1 131 ? 80.803 -28.895 -81.082 1.00 122.94 128 LEU B CA 1
ATOM 2174 C C . LEU B 1 131 ? 80.794 -29.844 -82.282 1.00 123.69 128 LEU B C 1
ATOM 2175 O O . LEU B 1 131 ? 80.395 -31.001 -82.163 1.00 124.13 128 LEU B O 1
ATOM 2177 N N . SER B 1 132 ? 81.238 -29.337 -83.431 1.00 124.29 129 SER B N 1
ATOM 2178 C CA . SER B 1 132 ? 81.312 -30.098 -84.683 1.00 124.92 129 SER B CA 1
ATOM 2179 C C . SER B 1 132 ? 81.620 -31.584 -84.419 1.00 125.50 129 SER B C 1
ATOM 2180 O O . SER B 1 132 ? 82.157 -31.930 -83.363 1.00 125.40 129 SER B O 1
ATOM 2183 N N . PRO B 1 133 ? 81.290 -32.476 -85.376 1.00 126.00 130 PRO B N 1
ATOM 2184 C CA . PRO B 1 133 ? 81.534 -33.916 -85.235 1.00 126.10 130 PRO B CA 1
ATOM 2185 C C . PRO B 1 133 ? 82.477 -34.338 -84.101 1.00 126.01 130 PRO B C 1
ATOM 2186 O O . PRO B 1 133 ? 82.024 -34.703 -83.015 1.00 125.93 130 PRO B O 1
ATOM 2190 N N . GLU B 1 134 ? 83.782 -34.287 -84.355 1.00 125.89 131 GLU B N 1
ATOM 2191 C CA . GLU B 1 134 ? 84.772 -34.670 -83.351 1.00 125.56 131 GLU B CA 1
ATOM 2192 C C . GLU B 1 134 ? 84.596 -33.884 -82.053 1.00 125.57 131 GLU B C 1
ATOM 2193 O O . GLU B 1 134 ? 84.144 -34.432 -81.047 1.00 125.29 131 GLU B O 1
ATOM 2195 N N . GLU B 1 135 ? 84.957 -32.602 -82.089 1.00 125.80 132 GLU B N 1
ATOM 2196 C CA . GLU B 1 135 ? 84.863 -31.709 -80.932 1.00 125.91 132 GLU B CA 1
ATOM 2197 C C . GLU B 1 135 ? 83.946 -32.198 -79.824 1.00 125.55 132 GLU B C 1
ATOM 2198 O O . GLU B 1 135 ? 84.398 -32.501 -78.723 1.00 125.35 132 GLU B O 1
ATOM 2204 N N . PHE B 1 136 ? 82.656 -32.270 -80.125 1.00 125.32 133 PHE B N 1
ATOM 2205 C CA . PHE B 1 136 ? 81.667 -32.700 -79.147 1.00 125.61 133 PHE B CA 1
ATOM 2206 C C . PHE B 1 136 ? 81.841 -34.138 -78.653 1.00 124.90 133 PHE B C 1
ATOM 2207 O O . PHE B 1 136 ? 81.920 -34.375 -77.449 1.00 125.00 133 PHE B O 1
ATOM 2215 N N . ILE B 1 137 ? 81.902 -35.094 -79.573 1.00 123.73 134 ILE B N 1
ATOM 2216 C CA . ILE B 1 137 ? 82.047 -36.496 -79.192 1.00 122.66 134 ILE B CA 1
ATOM 2217 C C . ILE B 1 137 ? 83.177 -36.721 -78.191 1.00 121.75 134 ILE B C 1
ATOM 2218 O O . ILE B 1 137 ? 82.985 -37.370 -77.172 1.00 121.21 134 ILE B O 1
ATOM 2223 N N . ASN B 1 138 ? 84.348 -36.165 -78.487 1.00 121.21 135 ASN B N 1
ATOM 2224 C CA . ASN B 1 138 ? 85.536 -36.307 -77.642 1.00 120.26 135 ASN B CA 1
ATOM 2225 C C . ASN B 1 138 ? 85.448 -35.501 -76.353 1.00 118.81 135 ASN B C 1
ATOM 2226 O O . ASN B 1 138 ? 85.516 -36.051 -75.248 1.00 118.21 135 ASN B O 1
ATOM 2231 N N . LEU B 1 139 ? 85.319 -34.189 -76.516 1.00 117.20 136 LEU B N 1
ATOM 2232 C CA . LEU B 1 139 ? 85.196 -33.257 -75.402 1.00 115.90 136 LEU B CA 1
ATOM 2233 C C . LEU B 1 139 ? 84.119 -33.773 -74.438 1.00 114.83 136 LEU B C 1
ATOM 2234 O O . LEU B 1 139 ? 84.073 -33.384 -73.266 1.00 114.89 136 LEU B O 1
ATOM 2239 N N . VAL B 1 140 ? 83.272 -34.674 -74.934 1.00 113.05 137 VAL B N 1
ATOM 2240 C CA . VAL B 1 140 ? 82.183 -35.223 -74.138 1.00 110.46 137 VAL B CA 1
ATOM 2241 C C . VAL B 1 140 ? 82.231 -36.731 -73.913 1.00 108.89 137 VAL B C 1
ATOM 2242 O O . VAL B 1 140 ? 81.746 -37.216 -72.898 1.00 108.62 137 VAL B O 1
ATOM 2246 N N . PHE B 1 141 ? 82.810 -37.482 -74.839 1.00 107.37 138 PHE B N 1
ATOM 2247 C CA . PHE B 1 141 ? 82.846 -38.922 -74.654 1.00 106.65 138 PHE B CA 1
ATOM 2248 C C . PHE B 1 141 ? 83.913 -39.346 -73.662 1.00 107.88 138 PHE B C 1
ATOM 2249 O O . PHE B 1 141 ? 83.784 -40.365 -72.989 1.00 108.18 138 PHE B O 1
ATOM 2257 N N . HIS B 1 142 ? 84.975 -38.565 -73.570 1.00 108.95 139 HIS B N 1
ATOM 2258 C CA . HIS B 1 142 ? 86.044 -38.900 -72.652 1.00 110.15 139 HIS B CA 1
ATOM 2259 C C . HIS B 1 142 ? 85.739 -38.282 -71.309 1.00 110.10 139 HIS B C 1
ATOM 2260 O O . HIS B 1 142 ? 85.903 -38.922 -70.272 1.00 110.10 139 HIS B O 1
ATOM 2267 N N . LYS B 1 143 ? 85.274 -37.037 -71.333 1.00 109.88 140 LYS B N 1
ATOM 2268 C CA . LYS B 1 143 ? 84.924 -36.349 -70.103 1.00 109.49 140 LYS B CA 1
ATOM 2269 C C . LYS B 1 143 ? 83.805 -37.134 -69.413 1.00 109.91 140 LYS B C 1
ATOM 2270 O O . LYS B 1 143 ? 83.440 -36.825 -68.278 1.00 110.32 140 LYS B O 1
ATOM 2272 N N . ILE B 1 144 ? 83.277 -38.155 -70.099 1.00 110.07 141 ILE B N 1
ATOM 2273 C CA . ILE B 1 144 ? 82.186 -38.987 -69.564 1.00 109.52 141 ILE B CA 1
ATOM 2274 C C . ILE B 1 144 ? 82.490 -40.482 -69.514 1.00 108.52 141 ILE B C 1
ATOM 2275 O O . ILE B 1 144 ? 82.115 -41.165 -68.558 1.00 108.12 141 ILE B O 1
ATOM 2280 N N . ASP B 1 145 ? 83.145 -40.995 -70.549 1.00 107.58 142 ASP B N 1
ATOM 2281 C CA . ASP B 1 145 ? 83.479 -42.410 -70.582 1.00 107.29 142 ASP B CA 1
ATOM 2282 C C . ASP B 1 145 ? 84.670 -42.639 -69.663 1.00 107.26 142 ASP B C 1
ATOM 2283 O O . ASP B 1 145 ? 85.819 -42.473 -70.071 1.00 107.94 142 ASP B O 1
ATOM 2288 N N . ILE B 1 146 ? 84.389 -43.012 -68.418 1.00 106.55 143 ILE B N 1
ATOM 2289 C CA . ILE B 1 146 ? 85.438 -43.245 -67.434 1.00 106.38 143 ILE B CA 1
ATOM 2290 C C . ILE B 1 146 ? 86.350 -44.432 -67.771 1.00 107.09 143 ILE B C 1
ATOM 2291 O O . ILE B 1 146 ? 87.499 -44.236 -68.171 1.00 107.33 143 ILE B O 1
ATOM 2296 N N . ASN B 1 147 ? 85.856 -45.657 -67.609 1.00 106.93 144 ASN B N 1
ATOM 2297 C CA . ASN B 1 147 ? 86.671 -46.830 -67.916 1.00 106.77 144 ASN B CA 1
ATOM 2298 C C . ASN B 1 147 ? 87.033 -46.821 -69.399 1.00 106.94 144 ASN B C 1
ATOM 2299 O O . ASN B 1 147 ? 87.684 -47.737 -69.900 1.00 106.94 144 ASN B O 1
ATOM 2304 N N . ASN B 1 148 ? 86.595 -45.767 -70.082 1.00 107.13 145 ASN B N 1
ATOM 2305 C CA . ASN B 1 148 ? 86.824 -45.550 -71.511 1.00 107.86 145 ASN B CA 1
ATOM 2306 C C . ASN B 1 148 ? 86.882 -46.787 -72.408 1.00 107.26 145 ASN B C 1
ATOM 2307 O O . ASN B 1 148 ? 87.963 -47.242 -72.794 1.00 107.23 145 ASN B O 1
ATOM 2312 N N . ASP B 1 149 ? 85.707 -47.314 -72.746 1.00 106.02 146 ASP B N 1
ATOM 2313 C CA . ASP B 1 149 ? 85.594 -48.474 -73.622 1.00 104.39 146 ASP B CA 1
ATOM 2314 C C . ASP B 1 149 ? 84.950 -48.026 -74.931 1.00 103.46 146 ASP B C 1
ATOM 2315 O O . ASP B 1 149 ? 84.480 -48.854 -75.715 1.00 103.17 146 ASP B O 1
ATOM 2320 N N . GLY B 1 150 ? 84.939 -46.711 -75.162 1.00 102.19 147 GLY B N 1
ATOM 2321 C CA . GLY B 1 150 ? 84.322 -46.169 -76.364 1.00 100.64 147 GLY B CA 1
ATOM 2322 C C . GLY B 1 150 ? 82.831 -46.449 -76.280 1.00 99.52 147 GLY B C 1
ATOM 2323 O O . GLY B 1 150 ? 82.058 -46.140 -77.193 1.00 99.76 147 GLY B O 1
ATOM 2324 N N . GLU B 1 151 ? 82.452 -47.045 -75.151 1.00 97.38 148 GLU B N 1
ATOM 2325 C CA . GLU B 1 151 ? 81.086 -47.435 -74.823 1.00 94.67 148 GLU B CA 1
ATOM 2326 C C . GLU B 1 151 ? 80.636 -46.504 -73.694 1.00 92.18 148 GLU B C 1
ATOM 2327 O O . GLU B 1 151 ? 81.464 -46.043 -72.912 1.00 92.41 148 GLU B O 1
ATOM 2333 N N . LEU B 1 152 ? 79.336 -46.237 -73.596 1.00 88.80 149 LEU B N 1
ATOM 2334 C CA . LEU B 1 152 ? 78.826 -45.341 -72.560 1.00 85.13 149 LEU B CA 1
ATOM 2335 C C . LEU B 1 152 ? 77.622 -45.954 -71.840 1.00 83.56 149 LEU B C 1
ATOM 2336 O O . LEU B 1 152 ? 76.527 -45.992 -72.386 1.00 83.81 149 LEU B O 1
ATOM 2341 N N . THR B 1 153 ? 77.833 -46.432 -70.616 1.00 82.20 150 THR B N 1
ATOM 2342 C CA . THR B 1 153 ? 76.768 -47.061 -69.834 1.00 81.34 150 THR B CA 1
ATOM 2343 C C . THR B 1 153 ? 75.774 -46.058 -69.278 1.00 81.36 150 THR B C 1
ATOM 2344 O O . THR B 1 153 ? 76.057 -44.866 -69.214 1.00 81.72 150 THR B O 1
ATOM 2348 N N . LEU B 1 154 ? 74.613 -46.553 -68.858 1.00 81.29 151 LEU B N 1
ATOM 2349 C CA . LEU B 1 154 ? 73.553 -45.699 -68.318 1.00 81.30 151 LEU B CA 1
ATOM 2350 C C . LEU B 1 154 ? 73.967 -45.004 -67.031 1.00 81.22 151 LEU B C 1
ATOM 2351 O O . LEU B 1 154 ? 73.294 -44.097 -66.560 1.00 81.45 151 LEU B O 1
ATOM 2356 N N . GLU B 1 155 ? 75.089 -45.435 -66.474 1.00 82.02 152 GLU B N 1
ATOM 2357 C CA . GLU B 1 155 ? 75.624 -44.880 -65.238 1.00 82.74 152 GLU B CA 1
ATOM 2358 C C . GLU B 1 155 ? 76.558 -43.754 -65.629 1.00 81.39 152 GLU B C 1
ATOM 2359 O O . GLU B 1 155 ? 76.379 -42.611 -65.216 1.00 80.92 152 GLU B O 1
ATOM 2365 N N . GLU B 1 156 ? 77.553 -44.083 -66.441 1.00 80.50 153 GLU B N 1
ATOM 2366 C CA . GLU B 1 156 ? 78.495 -43.085 -66.912 1.00 80.27 153 GLU B CA 1
ATOM 2367 C C . GLU B 1 156 ? 77.683 -41.978 -67.561 1.00 79.09 153 GLU B C 1
ATOM 2368 O O . GLU B 1 156 ? 78.045 -40.800 -67.495 1.00 80.69 153 GLU B O 1
ATOM 2374 N N . PHE B 1 157 ? 76.572 -42.365 -68.179 1.00 76.46 154 PHE B N 1
ATOM 2375 C CA . PHE B 1 157 ? 75.697 -41.408 -68.841 1.00 74.20 154 PHE B CA 1
ATOM 2376 C C . PHE B 1 157 ? 75.090 -40.509 -67.795 1.00 74.04 154 PHE B C 1
ATOM 2377 O O . PHE B 1 157 ? 75.442 -39.333 -67.687 1.00 75.13 154 PHE B O 1
ATOM 2385 N N . ILE B 1 158 ? 74.176 -41.078 -67.019 1.00 73.11 155 ILE B N 1
ATOM 2386 C CA . ILE B 1 158 ? 73.505 -40.342 -65.969 1.00 71.69 155 ILE B CA 1
ATOM 2387 C C . ILE B 1 158 ? 74.482 -39.472 -65.186 1.00 73.23 155 ILE B C 1
ATOM 2388 O O . ILE B 1 158 ? 74.126 -38.388 -64.728 1.00 74.62 155 ILE B O 1
ATOM 2393 N N . ASN B 1 159 ? 75.721 -39.923 -65.042 1.00 73.46 156 ASN B N 1
ATOM 2394 C CA . ASN B 1 159 ? 76.680 -39.115 -64.314 1.00 73.58 156 ASN B CA 1
ATOM 2395 C C . ASN B 1 159 ? 77.222 -38.000 -65.169 1.00 73.20 156 ASN B C 1
ATOM 2396 O O . ASN B 1 159 ? 77.200 -36.841 -64.762 1.00 73.01 156 ASN B O 1
ATOM 2401 N N . GLY B 1 160 ? 77.704 -38.345 -66.356 1.00 73.34 157 GLY B N 1
ATOM 2402 C CA . GLY B 1 160 ? 78.234 -37.326 -67.243 1.00 74.62 157 GLY B CA 1
ATOM 2403 C C . GLY B 1 160 ? 77.242 -36.183 -67.347 1.00 75.68 157 GLY B C 1
ATOM 2404 O O . GLY B 1 160 ? 77.613 -35.004 -67.413 1.00 75.97 157 GLY B O 1
ATOM 2405 N N . MET B 1 161 ? 75.966 -36.553 -67.359 1.00 75.42 158 MET B N 1
ATOM 2406 C CA . MET B 1 161 ? 74.869 -35.604 -67.439 1.00 74.77 158 MET B CA 1
ATOM 2407 C C . MET B 1 161 ? 74.938 -34.564 -66.328 1.00 75.69 158 MET B C 1
ATOM 2408 O O . MET B 1 161 ? 74.545 -33.417 -66.515 1.00 76.31 158 MET B O 1
ATOM 2413 N N . ALA B 1 162 ? 75.436 -34.962 -65.165 1.00 76.98 159 ALA B N 1
ATOM 2414 C CA . ALA B 1 162 ? 75.516 -34.034 -64.048 1.00 78.47 159 ALA B CA 1
ATOM 2415 C C . ALA B 1 162 ? 76.899 -33.435 -63.838 1.00 78.85 159 ALA B C 1
ATOM 2416 O O . ALA B 1 162 ? 77.183 -32.898 -62.772 1.00 79.12 159 ALA B O 1
ATOM 2418 N N . LYS B 1 163 ? 77.756 -33.512 -64.849 1.00 79.59 160 LYS B N 1
ATOM 2419 C CA . LYS B 1 163 ? 79.098 -32.958 -64.715 1.00 80.24 160 LYS B CA 1
ATOM 2420 C C . LYS B 1 163 ? 79.727 -32.456 -66.025 1.00 81.03 160 LYS B C 1
ATOM 2421 O O . LYS B 1 163 ? 80.929 -32.176 -66.062 1.00 82.09 160 LYS B O 1
ATOM 2423 N N . ASP B 1 164 ? 78.937 -32.341 -67.094 1.00 80.45 161 ASP B N 1
ATOM 2424 C CA . ASP B 1 164 ? 79.468 -31.850 -68.370 1.00 80.35 161 ASP B CA 1
ATOM 2425 C C . ASP B 1 164 ? 78.437 -31.006 -69.102 1.00 80.33 161 ASP B C 1
ATOM 2426 O O . ASP B 1 164 ? 78.047 -31.359 -70.216 1.00 80.29 161 ASP B O 1
ATOM 2428 N N . GLN B 1 165 ? 78.023 -29.896 -68.476 1.00 79.94 162 GLN B N 1
ATOM 2429 C CA . GLN B 1 165 ? 77.021 -28.964 -69.020 1.00 79.41 162 GLN B CA 1
ATOM 2430 C C . GLN B 1 165 ? 77.028 -28.890 -70.541 1.00 79.46 162 GLN B C 1
ATOM 2431 O O . GLN B 1 165 ? 76.083 -28.372 -71.152 1.00 79.80 162 GLN B O 1
ATOM 2433 N N . ASP B 1 166 ? 78.101 -29.392 -71.147 1.00 79.41 163 ASP B N 1
ATOM 2434 C CA . ASP B 1 166 ? 78.217 -29.422 -72.597 1.00 78.79 163 ASP B CA 1
ATOM 2435 C C . ASP B 1 166 ? 77.155 -30.393 -73.123 1.00 77.78 163 ASP B C 1
ATOM 2436 O O . ASP B 1 166 ? 76.328 -30.012 -73.955 1.00 78.00 163 ASP B O 1
ATOM 2438 N N . LEU B 1 167 ? 77.158 -31.635 -72.629 1.00 75.61 164 LEU B N 1
ATOM 2439 C CA . LEU B 1 167 ? 76.165 -32.612 -73.084 1.00 73.29 164 LEU B CA 1
ATOM 2440 C C . LEU B 1 167 ? 74.816 -32.387 -72.401 1.00 71.68 164 LEU B C 1
ATOM 2441 O O . LEU B 1 167 ? 73.765 -32.430 -73.050 1.00 72.31 164 LEU B O 1
ATOM 2446 N N . LEU B 1 168 ? 74.848 -32.154 -71.093 1.00 68.62 165 LEU B N 1
ATOM 2447 C CA . LEU B 1 168 ? 73.629 -31.893 -70.351 1.00 66.73 165 LEU B CA 1
ATOM 2448 C C . LEU B 1 168 ? 72.735 -30.964 -71.187 1.00 66.43 165 LEU B C 1
ATOM 2449 O O . LEU B 1 168 ? 71.549 -31.242 -71.412 1.00 64.26 165 LEU B O 1
ATOM 2454 N N . GLU B 1 169 ? 73.333 -29.871 -71.663 1.00 65.73 166 GLU B N 1
ATOM 2455 C CA . GLU B 1 169 ? 72.638 -28.882 -72.474 1.00 64.24 166 GLU B CA 1
ATOM 2456 C C . GLU B 1 169 ? 72.085 -29.502 -73.769 1.00 64.09 166 GLU B C 1
ATOM 2457 O O . GLU B 1 169 ? 70.970 -29.177 -74.180 1.00 62.95 166 GLU B O 1
ATOM 2459 N N . ILE B 1 170 ? 72.845 -30.397 -74.404 1.00 64.03 167 ILE B N 1
ATOM 2460 C CA . ILE B 1 170 ? 72.383 -31.027 -75.645 1.00 65.51 167 ILE B CA 1
ATOM 2461 C C . ILE B 1 170 ? 71.306 -32.075 -75.415 1.00 65.50 167 ILE B C 1
ATOM 2462 O O . ILE B 1 170 ? 70.242 -32.024 -76.040 1.00 66.39 167 ILE B O 1
ATOM 2467 N N . VAL B 1 171 ? 71.589 -33.035 -74.540 1.00 62.97 168 VAL B N 1
ATOM 2468 C CA . VAL B 1 171 ? 70.619 -34.070 -74.224 1.00 61.00 168 VAL B CA 1
ATOM 2469 C C . VAL B 1 171 ? 69.215 -33.493 -74.016 1.00 59.75 168 VAL B C 1
ATOM 2470 O O . VAL B 1 171 ? 68.282 -33.882 -74.701 1.00 59.91 168 VAL B O 1
ATOM 2474 N N . TYR B 1 172 ? 69.062 -32.570 -73.072 1.00 59.28 169 TYR B N 1
ATOM 2475 C CA . TYR B 1 172 ? 67.756 -31.963 -72.819 1.00 58.69 169 TYR B CA 1
ATOM 2476 C C . TYR B 1 172 ? 67.255 -31.247 -74.057 1.00 58.32 169 TYR B C 1
ATOM 2477 O O . TYR B 1 172 ? 66.070 -31.277 -74.365 1.00 57.16 169 TYR B O 1
ATOM 2486 N N . LYS B 1 173 ? 68.170 -30.578 -74.750 1.00 59.57 170 LYS B N 1
ATOM 2487 C CA . LYS B 1 173 ? 67.823 -29.836 -75.944 1.00 60.88 170 LYS B CA 1
ATOM 2488 C C . LYS B 1 173 ? 67.202 -30.822 -76.923 1.00 60.95 170 LYS B C 1
ATOM 2489 O O . LYS B 1 173 ? 66.451 -30.433 -77.821 1.00 60.37 170 LYS B O 1
ATOM 2495 N N . SER B 1 174 ? 67.507 -32.105 -76.722 1.00 60.98 171 SER B N 1
ATOM 2496 C CA . SER B 1 174 ? 66.981 -33.180 -77.561 1.00 60.89 171 SER B CA 1
ATOM 2497 C C . SER B 1 174 ? 65.480 -33.234 -77.412 1.00 61.65 171 SER B C 1
ATOM 2498 O O . SER B 1 174 ? 64.748 -32.971 -78.358 1.00 63.43 171 SER B O 1
ATOM 2501 N N . PHE B 1 175 ? 65.000 -33.637 -76.245 1.00 61.99 172 PHE B N 1
ATOM 2502 C CA . PHE B 1 175 ? 63.565 -33.603 -76.056 1.00 61.51 172 PHE B CA 1
ATOM 2503 C C . PHE B 1 175 ? 63.328 -32.739 -74.858 1.00 62.07 172 PHE B C 1
ATOM 2504 O O . PHE B 1 175 ? 63.630 -33.087 -73.726 1.00 60.12 172 PHE B O 1
ATOM 2512 N N . ASP B 1 176 ? 62.786 -31.582 -75.159 1.00 64.73 173 ASP B N 1
ATOM 2513 C CA . ASP B 1 176 ? 62.503 -30.556 -74.198 1.00 68.41 173 ASP B CA 1
ATOM 2514 C C . ASP B 1 176 ? 61.779 -30.886 -72.895 1.00 69.20 173 ASP B C 1
ATOM 2515 O O . ASP B 1 176 ? 62.222 -30.441 -71.839 1.00 70.21 173 ASP B O 1
ATOM 2520 N N . PHE B 1 177 ? 60.721 -31.698 -72.959 1.00 69.76 174 PHE B N 1
ATOM 2521 C CA . PHE B 1 177 ? 59.864 -31.972 -71.794 1.00 69.50 174 PHE B CA 1
ATOM 2522 C C . PHE B 1 177 ? 60.246 -31.367 -70.489 1.00 67.40 174 PHE B C 1
ATOM 2523 O O . PHE B 1 177 ? 60.712 -32.003 -69.558 1.00 66.70 174 PHE B O 1
ATOM 2531 N N . SER B 1 178 ? 59.987 -30.068 -70.511 1.00 67.07 175 SER B N 1
ATOM 2532 C CA . SER B 1 178 ? 60.163 -29.074 -69.474 1.00 65.48 175 SER B CA 1
ATOM 2533 C C . SER B 1 178 ? 59.180 -28.127 -70.139 1.00 63.96 175 SER B C 1
ATOM 2534 O O . SER B 1 178 ? 58.200 -27.699 -69.542 1.00 63.28 175 SER B O 1
ATOM 2537 N N . ASN B 1 179 ? 59.439 -27.845 -71.411 1.00 63.37 176 ASN B N 1
ATOM 2538 C CA . ASN B 1 179 ? 58.553 -27.000 -72.191 1.00 64.97 176 ASN B CA 1
ATOM 2539 C C . ASN B 1 179 ? 57.310 -27.870 -72.285 1.00 63.56 176 ASN B C 1
ATOM 2540 O O . ASN B 1 179 ? 56.188 -27.408 -72.095 1.00 63.19 176 ASN B O 1
ATOM 2545 N N . VAL B 1 180 ? 57.529 -29.147 -72.576 1.00 61.42 177 VAL B N 1
ATOM 2546 C CA . VAL B 1 180 ? 56.438 -30.086 -72.704 1.00 59.97 177 VAL B CA 1
ATOM 2547 C C . VAL B 1 180 ? 55.572 -30.078 -71.456 1.00 60.79 177 VAL B C 1
ATOM 2548 O O . VAL B 1 180 ? 54.351 -29.954 -71.536 1.00 61.66 177 VAL B O 1
ATOM 2552 N N . LEU B 1 181 ? 56.194 -30.211 -70.292 1.00 60.49 178 LEU B N 1
ATOM 2553 C CA . LEU B 1 181 ? 55.428 -30.181 -69.059 1.00 58.72 178 LEU B CA 1
ATOM 2554 C C . LEU B 1 181 ? 54.684 -28.854 -68.972 1.00 58.49 178 LEU B C 1
ATOM 2555 O O . LEU B 1 181 ? 53.594 -28.805 -68.417 1.00 59.67 178 LEU B O 1
ATOM 2560 N N . ARG B 1 182 ? 55.263 -27.787 -69.533 1.00 58.55 179 ARG B N 1
ATOM 2561 C CA . ARG B 1 182 ? 54.639 -26.452 -69.511 1.00 59.17 179 ARG B CA 1
ATOM 2562 C C . ARG B 1 182 ? 53.413 -26.375 -70.405 1.00 59.56 179 ARG B C 1
ATOM 2563 O O . ARG B 1 182 ? 52.440 -25.697 -70.079 1.00 60.41 179 ARG B O 1
ATOM 2565 N N . VAL B 1 183 ? 53.453 -27.058 -71.540 1.00 59.90 180 VAL B N 1
ATOM 2566 C CA . VAL B 1 183 ? 52.309 -27.024 -72.429 1.00 60.46 180 VAL B CA 1
ATOM 2567 C C . VAL B 1 183 ? 51.230 -27.928 -71.873 1.00 61.63 180 VAL B C 1
ATOM 2568 O O . VAL B 1 183 ? 50.050 -27.610 -71.978 1.00 62.84 180 VAL B O 1
ATOM 2572 N N . ILE B 1 184 ? 51.631 -29.039 -71.266 1.00 62.98 181 ILE B N 1
ATOM 2573 C CA . ILE B 1 184 ? 50.672 -29.958 -70.665 1.00 66.23 181 ILE B CA 1
ATOM 2574 C C . ILE B 1 184 ? 49.855 -29.185 -69.632 1.00 69.55 181 ILE B C 1
ATOM 2575 O O . ILE B 1 184 ? 48.630 -29.089 -69.715 1.00 68.63 181 ILE B O 1
ATOM 2580 N N . CYS B 1 185 ? 50.571 -28.645 -68.649 1.00 73.52 182 CYS B N 1
ATOM 2581 C CA . CYS B 1 185 ? 49.972 -27.912 -67.550 1.00 77.64 182 CYS B CA 1
ATOM 2582 C C . CYS B 1 185 ? 49.363 -26.563 -67.887 1.00 80.63 182 CYS B C 1
ATOM 2583 O O . CYS B 1 185 ? 48.566 -26.042 -67.114 1.00 82.25 182 CYS B O 1
ATOM 2586 N N . ASN B 1 186 ? 49.725 -25.992 -69.029 1.00 84.12 183 ASN B N 1
ATOM 2587 C CA . ASN B 1 186 ? 49.146 -24.715 -69.442 1.00 86.98 183 ASN B CA 1
ATOM 2588 C C . ASN B 1 186 ? 48.016 -25.004 -70.414 1.00 89.31 183 ASN B C 1
ATOM 2589 O O . ASN B 1 186 ? 47.691 -24.202 -71.290 1.00 89.42 183 ASN B O 1
ATOM 2594 N N . GLY B 1 187 ? 47.431 -26.181 -70.226 1.00 92.18 184 GLY B N 1
ATOM 2595 C CA . GLY B 1 187 ? 46.326 -26.653 -71.042 1.00 95.67 184 GLY B CA 1
ATOM 2596 C C . GLY B 1 187 ? 45.764 -27.921 -70.409 1.00 97.86 184 GLY B C 1
ATOM 2597 O O . GLY B 1 187 ? 45.618 -28.955 -71.075 1.00 98.18 184 GLY B O 1
ATOM 2598 N N . LYS B 1 188 ? 45.450 -27.825 -69.115 1.00 99.14 185 LYS B N 1
ATOM 2599 C CA . LYS B 1 188 ? 44.916 -28.930 -68.318 1.00 99.84 185 LYS B CA 1
ATOM 2600 C C . LYS B 1 188 ? 43.442 -28.711 -67.937 1.00 101.24 185 LYS B C 1
ATOM 2601 O O . LYS B 1 188 ? 43.162 -28.330 -66.776 1.00 102.11 185 LYS B O 1
#

B-factor: mean 68.78, std 20.14, range [33.79, 127.95]

InterPro domains:
  IPR002048 EF-hand domain [PF13202] (63-78)
  IPR002048 EF-hand domain [PF13499] (90-159)
  IPR002048 EF-hand domain [PS50222] (52-87)
  IPR002048 EF-hand domain [PS50222] (88-123)
  IPR002048 EF-hand domain [PS50222] (130-165)
  IPR002048 EF-hand domain [SM00054] (56-84)
  IPR002048 EF-hand domain [SM00054] (92-120)
  IPR002048 EF-hand domain [SM00054] (134-162)
  IPR002048 EF-hand domain [cd00051] (56-118)
  IPR002048 EF-hand domain [cd00051] (92-160)
  IPR011992 EF-hand domain pair [SSF47473] (14-168)
  IPR018247 EF-Hand 1, calcium-binding site [PS00018] (65-77)
  IPR018247 EF-Hand 1, calcium-binding site [PS00018] (101-113)
  IPR018247 EF-Hand 1, calcium-binding site [PS00018] (143-155)
  IPR028846 Recoverin family [PTHR23055] (17-167)

Foldseek 3Di:
DVCVVCVVVVVQWAALVNVCVLLVVPDFDPLLNVLSVLLVQVLCVVRPGTRGPVSVVVVVCQLVDPDCLSVQVVLVCSLCVVNPQWHALVSVLSLLVNLCRRPVDDPCPSVNVSVVLCVQQVVVPPRIRGSCSRSVRLVVPVPCVVSSCSSPVRVSVNCSVVPSD/DPCLVCVVPVVQWAALQVVCVLVVVPPFDPLLVVLSVLVVQVQCVVPPRTRGPVSVVVVLCQLVPPDCVSVLVVLQCSLVVVSPQWRALVSLQSQLVNLCSVPVDDPQPNPNPSPLQVPCQVPVPPSTGHSVSRVVSLVPPCSVVVSSCSRPVSVVVNVSVVVSD

Nearest PDB structures (foldseek):
  2ggz-assembly2_B  TM=9.865E-01  e=1.667E-22  Homo sapiens
  2r2i-assembly1_A  TM=6.807E-01  e=2.328E-13  Gallus gallus
  5afp-assembly2_A  TM=8.344E-01  e=2.638E-09  Rattus norvegicus
  5afp-assembly1_B  TM=8.235E-01  e=1.317E-08  Rattus norvegicus
  4by5-assembly2_C  TM=8.197E-01  e=3.350E-08  Drosophila melanogaster

Solvent-accessible surface area: 16055 Å² total; per-residue (Å²): 254,45,114,36,3,51,154,110,16,108,90,15,60,13,41,52,119,62,13,15,77,69,23,61,16,77,70,54,77,90,76,0,35,105,13,0,42,80,0,4,65,24,19,2,85,90,117,63,40,80,2,37,44,139,7,29,51,54,13,4,88,23,11,78,44,176,90,62,76,66,10,5,72,13,1,12,103,24,10,10,85,88,57,88,46,10,0,35,48,104,16,8,52,69,9,4,60,5,0,34,25,36,61,88,32,141,91,18,60,36,71,103,11,21,84,67,4,23,79,30,2,8,9,18,121,74,36,65,1,31,48,37,0,7,21,46,12,3,49,76,29,87,67,11,20,47,21,0,72,80,0,2,33,13,66,89,6,47,59,46,30,59,128,76,119,254,42,122,31,3,49,162,102,13,105,93,15,62,13,42,44,120,59,13,19,84,73,31,54,22,66,72,54,80,94,66,0,37,89,10,0,50,82,0,11,70,26,19,2,89,88,118,62,42,70,3,35,51,144,11,34,51,56,11,6,82,24,13,71,43,90,78,25,65,69,13,1,77,11,2,13,107,19,12,15,82,88,57,74,40,7,3,34,43,114,16,8,49,74,15,9,60,6,0,36,18,41,54,90,30,104,87,7,63,78,63,89,5,21,59,112,0,5,111,75,4,4,140,97,88,83,40,55,2,36,31,99,16,4,25,76,6,0,0,68,14,44,37,8,3,35,0,0,53,75,1,2,35,8,57,92,6,56,52,51,32,56,134,57,133

GO terms:
  GO:0008048 calcium sensitive guanylate cyclase activator activity (F, TAS)
  GO:0007165 signal transduction (P, TAS)
  GO:0007601 visual perception (P, TAS)
  GO:0097381 photoreceptor disc membrane (C, TAS)
  GO:0005515 protein binding (F, IPI)